Protein AF-A0A3D2J2L6-F1 (afdb_monomer)

Secondary structure (DSSP, 8-state):
--HHHHHHHHHHHHHHHHHHHHHHHHHTTTS---TTS-HHHHTSHHHHHHHHHHHHHHHHHHHHHHHHHHHHTTSTTHHHHHHHHHHHHHHHHHHHHHHHHHHHHHHHHHHH-HHHHTTTTTSSGGGHHHHHHHHHHHHHHHHHHHHHHHH-SS-HHHHHHHHHHHHHHHHHHH--SSHHHHHHHHHHHHHHHHHHHHHHHHHHHHHHHHHHTT--------

Structure (mmCIF, N/CA/C/O backbone):
data_AF-A0A3D2J2L6-F1
#
_entry.id   AF-A0A3D2J2L6-F1
#
loop_
_atom_site.group_PDB
_atom_site.id
_atom_site.type_symbol
_atom_site.label_atom_id
_atom_site.label_alt_id
_atom_site.label_comp_id
_atom_site.label_asym_id
_atom_site.label_entity_id
_atom_site.label_seq_id
_atom_site.pdbx_PDB_ins_code
_atom_site.Cartn_x
_atom_site.Cartn_y
_atom_site.Cartn_z
_atom_site.occupancy
_atom_site.B_iso_or_equiv
_atom_site.auth_seq_id
_atom_site.auth_comp_id
_atom_site.auth_asym_id
_atom_site.auth_atom_id
_atom_site.pdbx_PDB_model_num
ATOM 1 N N . MET A 1 1 ? -23.815 -13.323 5.833 1.00 66.25 1 MET A N 1
ATOM 2 C CA . MET A 1 1 ? -22.686 -13.389 6.792 1.00 66.25 1 MET A CA 1
ATOM 3 C C . MET A 1 1 ? -23.062 -12.609 8.034 1.00 66.25 1 MET A C 1
ATOM 5 O O . MET A 1 1 ? -23.683 -11.561 7.893 1.00 66.25 1 MET A O 1
ATOM 9 N N . SER A 1 2 ? -22.709 -13.096 9.222 1.00 86.19 2 SER A N 1
ATOM 10 C CA . SER A 1 2 ? -22.862 -12.305 10.449 1.00 86.19 2 SER A CA 1
ATOM 11 C C . SER A 1 2 ? -21.799 -11.200 10.510 1.00 86.19 2 SER A C 1
ATOM 13 O O . SER A 1 2 ? -20.702 -11.362 9.968 1.00 86.19 2 SER A O 1
ATOM 15 N N . SER A 1 3 ? -22.092 -10.082 11.183 1.00 83.31 3 SER A N 1
ATOM 16 C CA . SER A 1 3 ? -21.134 -8.976 11.372 1.00 83.31 3 SER A CA 1
ATOM 17 C C . SER A 1 3 ? -19.813 -9.457 11.986 1.00 83.31 3 SER A C 1
ATOM 19 O O . SER A 1 3 ? -18.738 -9.002 11.608 1.00 83.31 3 SER A O 1
ATOM 21 N N . THR A 1 4 ? -19.889 -10.460 12.861 1.00 86.25 4 THR A N 1
ATOM 22 C CA . THR A 1 4 ? -18.749 -11.134 13.486 1.00 86.25 4 THR A CA 1
ATOM 23 C C . THR A 1 4 ? -17.815 -11.789 12.467 1.00 86.25 4 THR A C 1
ATOM 25 O O . THR A 1 4 ? -16.598 -11.628 12.547 1.00 86.25 4 THR A O 1
ATOM 28 N N . GLN A 1 5 ? -18.367 -12.513 11.486 1.00 89.81 5 GLN A N 1
ATOM 29 C CA . GLN A 1 5 ? -17.571 -13.148 10.430 1.00 89.81 5 GLN A CA 1
ATOM 30 C C . GLN A 1 5 ? -16.914 -12.105 9.524 1.00 89.81 5 GLN A C 1
ATOM 32 O O . GLN A 1 5 ? -15.745 -12.260 9.176 1.00 89.81 5 GLN A O 1
ATOM 37 N N . LEU A 1 6 ? -17.637 -11.030 9.190 1.00 90.75 6 LEU A N 1
ATOM 38 C CA . LEU A 1 6 ? -17.101 -9.933 8.383 1.00 90.75 6 LEU A CA 1
ATOM 39 C C . LEU A 1 6 ? -15.892 -9.278 9.067 1.00 90.75 6 LEU A C 1
ATOM 41 O O . LEU A 1 6 ? -14.836 -9.158 8.450 1.00 90.75 6 LEU A O 1
ATOM 45 N N . PHE A 1 7 ? -16.007 -8.916 10.350 1.00 92.19 7 PHE A N 1
ATOM 46 C CA . PHE A 1 7 ? -14.903 -8.298 11.094 1.00 92.19 7 PHE A CA 1
ATOM 47 C C . PHE A 1 7 ? -13.678 -9.207 11.202 1.00 92.19 7 PHE A C 1
ATOM 49 O O . PHE A 1 7 ? -12.551 -8.733 11.058 1.00 92.19 7 PHE A O 1
ATOM 56 N N . ARG A 1 8 ? -13.886 -10.514 11.382 1.00 92.44 8 ARG A N 1
ATOM 57 C CA . ARG A 1 8 ? -12.803 -11.502 11.401 1.00 92.44 8 ARG A CA 1
ATOM 58 C C . ARG A 1 8 ? -12.077 -11.599 10.067 1.00 92.44 8 ARG A C 1
ATOM 60 O O . ARG A 1 8 ? -10.859 -11.448 10.036 1.00 92.44 8 ARG A O 1
ATOM 67 N N . VAL A 1 9 ? -12.812 -11.833 8.981 1.00 93.81 9 VAL A N 1
ATOM 68 C CA . VAL A 1 9 ? -12.221 -12.006 7.645 1.00 93.81 9 VAL A CA 1
ATOM 69 C C . VAL A 1 9 ? -11.507 -10.733 7.214 1.00 93.81 9 VAL A C 1
ATOM 71 O O . VAL A 1 9 ? -10.353 -10.794 6.794 1.00 93.81 9 VAL A O 1
ATOM 74 N N . SER A 1 10 ? -12.139 -9.572 7.378 1.00 93.81 10 SER A N 1
ATOM 75 C CA . SER A 1 10 ? -11.514 -8.304 7.016 1.00 93.81 10 SER A CA 1
ATOM 76 C C . SER A 1 10 ? -10.319 -7.965 7.907 1.00 93.81 10 SER A C 1
ATOM 78 O O . SER A 1 10 ? -9.306 -7.503 7.394 1.00 93.81 10 SER A O 1
ATOM 80 N N . GLY A 1 11 ? -10.389 -8.231 9.214 1.00 94.19 11 GLY A N 1
ATOM 81 C CA . GLY A 1 11 ? -9.270 -7.992 10.125 1.00 94.19 11 GLY A CA 1
ATOM 82 C C . GLY A 1 11 ? -8.051 -8.862 9.808 1.00 94.19 11 GLY A C 1
ATOM 83 O O . GLY A 1 11 ? -6.936 -8.346 9.735 1.00 94.19 11 GLY A O 1
ATOM 84 N N . ILE A 1 12 ? -8.263 -10.155 9.532 1.00 95.75 12 ILE A N 1
ATOM 85 C CA . ILE A 1 12 ? -7.204 -11.074 9.082 1.00 95.75 12 ILE A CA 1
ATOM 86 C C . ILE A 1 12 ? -6.651 -10.634 7.721 1.00 95.75 12 ILE A C 1
ATOM 88 O O . ILE A 1 12 ? -5.437 -10.624 7.533 1.00 95.75 12 ILE A O 1
ATOM 92 N N . SER A 1 13 ? -7.517 -10.221 6.793 1.00 96.75 13 SER A N 1
ATOM 93 C CA . SER A 1 13 ? -7.091 -9.757 5.466 1.00 96.75 13 SER A CA 1
ATOM 94 C C . SER A 1 13 ? -6.230 -8.493 5.558 1.00 96.75 13 SER A C 1
ATOM 96 O O . SER A 1 13 ? -5.186 -8.432 4.919 1.00 96.75 13 SER A O 1
ATOM 98 N N . LEU A 1 14 ? -6.587 -7.520 6.407 1.00 95.38 14 LEU A N 1
ATOM 99 C CA . LEU A 1 14 ? -5.752 -6.333 6.647 1.00 95.38 14 LEU A CA 1
ATOM 100 C C . LEU A 1 14 ? -4.393 -6.696 7.252 1.00 95.38 14 LEU A C 1
ATOM 102 O O . LEU A 1 14 ? -3.379 -6.146 6.829 1.00 95.38 14 LEU A O 1
ATOM 106 N N . LEU A 1 15 ? -4.364 -7.624 8.214 1.00 95.69 15 LEU A N 1
ATOM 107 C CA . LEU A 1 15 ? -3.126 -8.086 8.845 1.00 95.69 15 LEU A CA 1
ATOM 108 C C . LEU A 1 15 ? -2.196 -8.781 7.850 1.00 95.69 15 LEU A C 1
ATOM 110 O O . LEU A 1 15 ? -1.017 -8.444 7.769 1.00 95.69 15 LEU A O 1
ATOM 114 N N . LEU A 1 16 ? -2.728 -9.724 7.072 1.00 97.25 16 LEU A N 1
ATOM 115 C CA . LEU A 1 16 ? -1.956 -10.429 6.051 1.00 97.25 16 LEU A CA 1
ATOM 116 C C . LEU A 1 16 ? -1.518 -9.482 4.933 1.00 97.25 16 LEU A C 1
ATOM 118 O O . LEU A 1 16 ? -0.366 -9.538 4.518 1.00 97.25 16 LEU A O 1
ATOM 122 N N . GLY A 1 17 ? -2.392 -8.573 4.492 1.00 96.56 17 GLY A N 1
ATOM 123 C CA . GLY A 1 17 ? -2.050 -7.553 3.502 1.00 96.56 17 GLY A CA 1
ATOM 124 C C . GLY A 1 17 ? -0.904 -6.655 3.971 1.00 96.56 17 GLY A C 1
ATOM 125 O O . GLY A 1 17 ? 0.051 -6.450 3.228 1.00 96.56 17 GLY A O 1
ATOM 126 N N . ALA A 1 18 ? -0.948 -6.194 5.225 1.00 95.50 18 ALA A N 1
ATOM 127 C CA . ALA A 1 18 ? 0.117 -5.407 5.848 1.00 95.50 18 ALA A CA 1
ATOM 128 C C . ALA A 1 18 ? 1.439 -6.182 5.989 1.00 95.50 18 ALA A C 1
ATOM 130 O O . ALA A 1 18 ? 2.515 -5.630 5.772 1.00 95.50 18 ALA A O 1
ATOM 131 N N . LEU A 1 19 ? 1.379 -7.466 6.345 1.00 97.00 19 LEU A N 1
ATOM 132 C CA . LEU A 1 19 ? 2.574 -8.298 6.461 1.00 97.00 19 LEU A CA 1
ATOM 133 C C . LEU A 1 19 ? 3.209 -8.560 5.089 1.00 97.00 19 LEU A C 1
ATOM 135 O O . LEU A 1 19 ? 4.418 -8.414 4.918 1.00 97.00 19 LEU A O 1
ATOM 139 N N . ILE A 1 20 ? 2.393 -8.922 4.099 1.00 97.38 20 ILE A N 1
ATOM 140 C CA . ILE A 1 20 ? 2.860 -9.214 2.742 1.00 97.38 20 ILE A CA 1
ATOM 141 C C . ILE A 1 20 ? 3.393 -7.944 2.074 1.00 97.38 20 ILE A C 1
ATOM 143 O O . ILE A 1 20 ? 4.402 -8.022 1.375 1.00 97.38 20 ILE A O 1
ATOM 147 N N . SER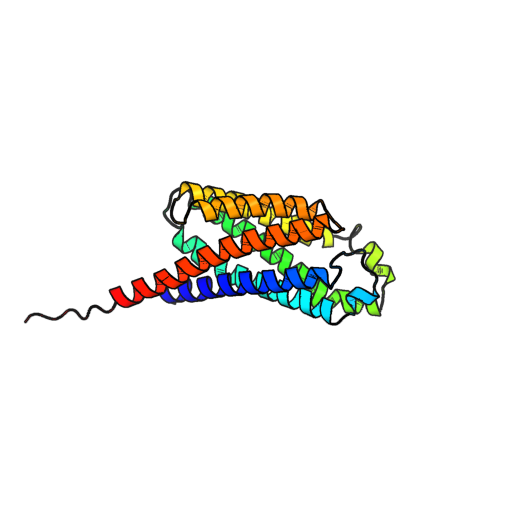 A 1 21 ? 2.792 -6.771 2.314 1.00 95.50 21 SER A N 1
ATOM 148 C CA . SER A 1 21 ? 3.317 -5.508 1.778 1.00 95.50 21 SER A CA 1
ATOM 149 C C . SER A 1 21 ? 4.707 -5.182 2.330 1.00 95.50 21 SER A C 1
ATOM 151 O O . SER A 1 21 ? 5.565 -4.737 1.569 1.00 95.50 21 SER A O 1
ATOM 153 N N . LEU A 1 22 ? 4.976 -5.475 3.608 1.00 95.56 22 LEU A N 1
ATOM 154 C CA . LEU A 1 22 ? 6.319 -5.345 4.183 1.00 95.56 22 LEU A CA 1
ATOM 155 C C . LEU A 1 22 ? 7.322 -6.296 3.528 1.00 95.56 22 LEU A C 1
ATOM 157 O O . LEU A 1 22 ? 8.431 -5.889 3.195 1.00 95.56 22 LEU A O 1
ATOM 161 N N . ILE A 1 23 ? 6.938 -7.548 3.289 1.00 96.25 23 ILE A N 1
ATOM 162 C CA . ILE A 1 23 ? 7.809 -8.500 2.585 1.00 96.25 23 ILE A CA 1
ATOM 163 C C . ILE A 1 23 ? 8.078 -8.011 1.153 1.00 96.25 23 ILE A C 1
ATOM 165 O O . ILE A 1 23 ? 9.224 -8.018 0.701 1.00 96.25 23 ILE A O 1
ATOM 169 N N . ALA A 1 24 ? 7.049 -7.525 0.455 1.00 94.38 24 ALA A N 1
ATOM 170 C CA . ALA A 1 24 ? 7.187 -6.976 -0.890 1.00 94.38 24 ALA A CA 1
ATOM 171 C C . ALA A 1 24 ? 8.127 -5.758 -0.916 1.00 94.38 24 ALA A C 1
ATOM 173 O O . ALA A 1 24 ? 9.004 -5.693 -1.780 1.00 94.38 24 ALA A O 1
ATOM 174 N N . VAL A 1 25 ? 8.011 -4.824 0.038 1.00 93.06 25 VAL A N 1
ATOM 175 C CA . VAL A 1 25 ? 8.901 -3.652 0.084 1.00 93.06 25 VAL A CA 1
ATOM 176 C C . VAL A 1 25 ? 10.338 -4.041 0.432 1.00 93.06 25 VAL A C 1
ATOM 178 O O . VAL A 1 25 ? 11.268 -3.478 -0.137 1.00 93.06 25 VAL A O 1
ATOM 181 N N . LEU A 1 26 ? 10.557 -5.049 1.280 1.00 93.62 26 LEU A N 1
ATOM 182 C CA . LEU A 1 26 ? 11.903 -5.568 1.545 1.00 93.62 26 LEU A CA 1
ATOM 183 C C . LEU A 1 26 ? 12.530 -6.194 0.291 1.00 93.62 26 LEU A C 1
ATOM 185 O O . LEU A 1 26 ? 13.718 -6.007 0.036 1.00 93.62 26 LEU A O 1
ATOM 189 N N . LEU A 1 27 ? 11.735 -6.863 -0.546 1.00 92.31 27 LEU A N 1
ATOM 190 C CA . LEU A 1 27 ? 12.214 -7.368 -1.837 1.00 92.31 27 LEU A CA 1
ATOM 191 C C . LEU A 1 27 ? 12.609 -6.250 -2.810 1.00 92.31 27 LEU A C 1
ATOM 193 O O . LEU A 1 27 ? 13.475 -6.473 -3.656 1.00 92.31 27 LEU A O 1
ATOM 197 N N . SER A 1 28 ? 12.047 -5.045 -2.674 1.00 89.25 28 SER A N 1
ATOM 198 C CA . SER A 1 28 ? 12.416 -3.902 -3.524 1.00 89.25 28 SER A CA 1
ATOM 199 C C . SER A 1 28 ? 13.853 -3.401 -3.305 1.00 89.25 28 SER A C 1
ATOM 201 O O . SER A 1 28 ? 14.382 -2.664 -4.132 1.00 89.25 28 SER A O 1
ATOM 203 N N . PHE A 1 29 ? 14.530 -3.838 -2.234 1.00 88.38 29 PHE A N 1
ATOM 204 C CA . PHE A 1 29 ? 15.968 -3.598 -2.056 1.00 88.38 29 PHE A CA 1
ATOM 205 C C . PHE A 1 29 ? 16.831 -4.464 -2.984 1.00 88.38 29 PHE A C 1
ATOM 207 O O . PHE A 1 29 ? 17.962 -4.097 -3.292 1.00 88.38 29 PHE A O 1
ATOM 214 N N . PHE A 1 30 ? 16.301 -5.600 -3.441 1.00 89.56 30 PHE A N 1
ATOM 215 C CA . PHE A 1 30 ? 17.000 -6.544 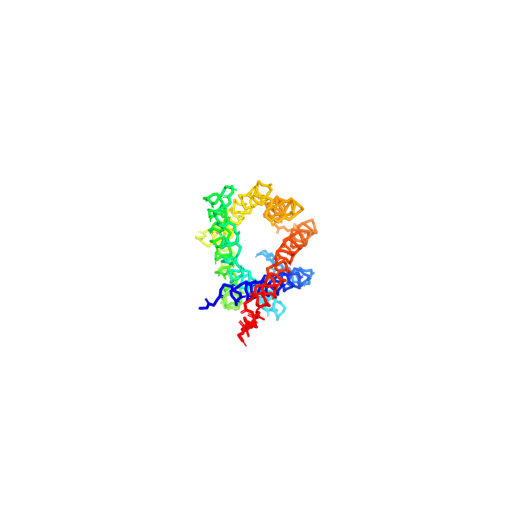-4.317 1.00 89.56 30 PHE A CA 1
ATOM 216 C C . PHE A 1 30 ? 16.531 -6.450 -5.771 1.00 89.56 30 PHE A C 1
ATOM 218 O O . PHE A 1 30 ? 17.266 -6.805 -6.690 1.00 89.56 30 PHE A O 1
ATOM 225 N N . VAL A 1 31 ? 15.311 -5.959 -5.987 1.00 87.06 31 VAL A N 1
ATOM 226 C CA . VAL A 1 31 ? 14.725 -5.717 -7.306 1.00 87.06 31 VAL A CA 1
ATOM 227 C C . VAL A 1 31 ? 14.590 -4.223 -7.482 1.00 87.06 31 VAL A C 1
ATOM 229 O O . VAL A 1 31 ? 13.797 -3.625 -6.774 1.00 87.06 31 VAL A O 1
ATOM 232 N N . ASN A 1 32 ? 15.308 -3.625 -8.434 1.00 82.81 32 ASN A N 1
ATOM 233 C CA . ASN A 1 32 ? 15.093 -2.222 -8.782 1.00 82.81 32 ASN A CA 1
ATOM 234 C C . ASN A 1 32 ? 13.692 -2.078 -9.410 1.00 82.81 32 ASN A C 1
ATOM 236 O O . ASN A 1 32 ? 13.539 -2.461 -10.572 1.00 82.81 32 ASN A O 1
ATOM 240 N N . PRO A 1 33 ? 12.683 -1.541 -8.691 1.00 76.94 33 PRO A N 1
ATOM 241 C CA . PRO A 1 33 ? 11.309 -1.473 -9.182 1.00 76.94 33 PRO A CA 1
ATOM 242 C C . PRO A 1 33 ? 11.107 -0.271 -10.120 1.00 76.94 33 PRO A C 1
ATOM 244 O O . PRO A 1 33 ? 9.981 0.043 -10.504 1.00 76.94 33 PRO A O 1
ATOM 247 N N . SER A 1 34 ? 12.188 0.440 -10.464 1.00 76.94 34 SER A N 1
ATOM 248 C CA . SER A 1 34 ? 12.129 1.577 -11.366 1.00 76.94 34 SER A CA 1
ATOM 249 C C . SER A 1 34 ? 11.773 1.131 -12.775 1.00 76.94 34 SER A C 1
ATOM 251 O O . SER A 1 34 ? 12.317 0.176 -13.327 1.00 76.94 34 SER A O 1
ATOM 253 N N . PHE A 1 35 ? 10.936 1.928 -13.417 1.00 69.75 35 PHE A N 1
ATOM 254 C CA . PHE A 1 35 ? 10.643 1.812 -14.835 1.00 69.75 35 PHE A CA 1
ATOM 255 C C . PHE A 1 35 ? 11.849 2.036 -15.748 1.00 69.75 35 PHE A C 1
ATOM 257 O O . PHE A 1 35 ? 11.855 1.600 -16.896 1.00 69.75 35 PHE A O 1
ATOM 264 N N . THR A 1 36 ? 12.865 2.733 -15.246 1.00 72.88 36 THR A N 1
ATOM 265 C CA . THR A 1 36 ? 14.124 2.964 -15.961 1.00 72.88 36 THR A CA 1
ATOM 266 C C . THR A 1 36 ? 15.118 1.819 -15.774 1.00 72.88 36 THR A C 1
ATOM 268 O O . THR A 1 36 ? 16.252 1.912 -16.245 1.00 72.88 36 THR A O 1
ATOM 271 N N . ALA A 1 37 ? 14.721 0.745 -15.082 1.00 79.25 37 ALA A N 1
ATOM 272 C CA . ALA A 1 37 ? 15.567 -0.418 -14.903 1.00 79.25 37 ALA A CA 1
ATOM 273 C C . ALA A 1 37 ? 15.901 -1.081 -16.257 1.00 79.25 37 ALA A C 1
ATOM 275 O O . ALA A 1 37 ? 15.106 -1.030 -17.201 1.00 79.25 37 ALA A O 1
ATOM 276 N N . PRO A 1 38 ? 17.073 -1.732 -16.368 1.00 82.12 38 PRO A N 1
ATOM 277 C CA . PRO A 1 38 ? 17.429 -2.492 -17.558 1.00 82.12 38 PRO A CA 1
ATOM 278 C C . PRO A 1 38 ? 16.380 -3.572 -17.883 1.00 82.12 38 PRO A C 1
ATOM 280 O O . PRO A 1 38 ? 15.870 -4.204 -16.958 1.00 82.12 38 PRO A O 1
ATOM 283 N N . PRO A 1 39 ? 16.114 -3.878 -19.170 1.00 81.56 39 PRO A N 1
ATOM 284 C CA . PRO A 1 39 ? 15.134 -4.897 -19.557 1.00 81.56 39 PRO A CA 1
ATOM 285 C C . PRO A 1 39 ? 15.351 -6.279 -18.923 1.00 81.56 39 PRO A C 1
ATOM 287 O O . PRO A 1 39 ? 14.388 -6.989 -18.643 1.00 81.56 39 PRO A O 1
ATOM 290 N N . ALA A 1 40 ? 16.609 -6.639 -18.648 1.00 84.56 40 ALA A N 1
ATOM 291 C CA . ALA A 1 40 ? 16.969 -7.878 -17.961 1.00 84.56 40 ALA A CA 1
ATOM 292 C C . ALA A 1 40 ? 16.354 -7.982 -16.550 1.00 84.56 40 ALA A C 1
ATOM 294 O O . ALA A 1 40 ? 16.018 -9.076 -16.102 1.00 84.56 40 ALA A O 1
ATOM 295 N N . THR A 1 41 ? 16.141 -6.853 -15.866 1.00 86.06 41 THR A N 1
ATOM 296 C CA . THR A 1 41 ? 15.519 -6.812 -14.536 1.00 86.06 41 THR A CA 1
ATOM 297 C C . THR A 1 41 ? 14.070 -7.298 -14.583 1.00 86.06 41 THR A C 1
ATOM 299 O O . THR A 1 41 ? 13.657 -8.063 -13.710 1.00 86.06 41 THR A O 1
ATOM 302 N N . PHE A 1 42 ? 13.319 -6.929 -15.628 1.00 85.38 42 PHE A N 1
ATOM 303 C CA . PHE A 1 42 ? 11.908 -7.308 -15.802 1.00 85.38 42 PHE A CA 1
ATOM 304 C C . PHE A 1 42 ? 11.713 -8.803 -16.071 1.00 85.38 42 PHE A C 1
ATOM 306 O O . PHE A 1 42 ? 10.635 -9.340 -15.834 1.00 85.38 42 PHE A O 1
ATOM 313 N N . GLN A 1 43 ? 12.751 -9.480 -16.565 1.00 85.31 43 GLN A N 1
ATOM 314 C CA . GLN A 1 43 ? 12.739 -10.923 -16.813 1.00 85.31 43 GLN A CA 1
ATOM 315 C C . GLN A 1 43 ? 13.191 -11.735 -15.594 1.00 85.31 43 GLN A C 1
ATOM 317 O O . GLN A 1 43 ? 13.103 -12.962 -15.603 1.00 85.31 43 GLN A O 1
ATOM 322 N N . SER A 1 44 ? 13.677 -11.076 -14.537 1.00 89.81 44 SER A N 1
ATOM 323 C CA . SER A 1 44 ? 14.126 -11.780 -13.342 1.00 89.81 44 SER A CA 1
ATOM 324 C C . SER A 1 44 ? 12.944 -12.442 -12.610 1.00 89.81 44 SER A C 1
ATOM 326 O O . SER A 1 44 ? 11.876 -11.837 -12.474 1.00 89.81 44 SER A O 1
ATOM 328 N N . PRO A 1 45 ? 13.117 -13.653 -12.049 1.00 89.94 45 PRO A N 1
ATOM 329 C CA . PRO A 1 45 ? 12.086 -14.278 -11.215 1.00 89.94 45 PRO A CA 1
ATOM 330 C C . PRO A 1 45 ? 11.702 -13.424 -9.997 1.00 89.94 45 PRO A C 1
ATOM 332 O O . PRO A 1 45 ? 10.553 -13.442 -9.549 1.00 89.94 45 PRO A O 1
ATOM 335 N N . LEU A 1 46 ? 12.653 -12.638 -9.480 1.00 91.94 46 LEU A N 1
ATOM 336 C CA . LEU A 1 46 ? 12.430 -11.737 -8.353 1.00 91.94 46 LEU A CA 1
ATOM 337 C C . LEU A 1 46 ? 11.462 -10.600 -8.701 1.00 91.94 46 LEU A C 1
ATOM 339 O O . LEU A 1 46 ? 10.664 -10.224 -7.847 1.00 91.94 46 LEU A O 1
ATOM 343 N N . TRP A 1 47 ? 11.469 -10.103 -9.944 1.00 90.62 47 TRP A N 1
ATOM 344 C CA . TRP A 1 47 ? 10.506 -9.103 -10.414 1.00 90.62 47 TRP A CA 1
ATOM 345 C C . TRP A 1 47 ? 9.070 -9.615 -10.303 1.00 90.62 47 TRP A C 1
ATOM 347 O O . TRP A 1 47 ? 8.239 -9.012 -9.623 1.00 90.62 47 TRP A O 1
ATOM 357 N N . SER A 1 48 ? 8.793 -10.772 -10.911 1.00 91.69 48 SER A N 1
ATOM 358 C CA . SER A 1 48 ? 7.459 -11.381 -10.863 1.00 91.69 48 SER A CA 1
ATOM 359 C C . SER A 1 48 ? 7.038 -11.703 -9.426 1.00 91.69 48 SER A C 1
ATOM 361 O O . SER A 1 48 ? 5.901 -11.438 -9.036 1.00 91.69 48 SER A O 1
ATOM 363 N N . THR A 1 49 ? 7.974 -12.182 -8.601 1.00 94.69 49 THR A N 1
ATOM 364 C CA . THR A 1 49 ? 7.726 -12.467 -7.179 1.00 94.69 49 THR A CA 1
ATOM 365 C C . THR A 1 49 ? 7.355 -11.200 -6.404 1.00 94.69 49 THR A C 1
ATOM 367 O O . THR A 1 49 ? 6.349 -11.190 -5.695 1.00 94.69 49 THR A O 1
ATOM 370 N N . HIS A 1 50 ? 8.118 -10.113 -6.571 1.00 93.94 50 HIS A N 1
ATOM 371 C CA . HIS A 1 50 ? 7.856 -8.828 -5.923 1.00 93.94 50 HIS A CA 1
ATOM 372 C C . HIS A 1 50 ? 6.461 -8.298 -6.275 1.00 93.94 50 HIS A C 1
ATOM 374 O O . HIS A 1 50 ? 5.667 -8.016 -5.374 1.00 93.94 50 HIS A O 1
ATOM 380 N N . TYR A 1 51 ? 6.124 -8.224 -7.567 1.00 94.44 51 TYR A N 1
ATOM 381 C CA . TYR A 1 51 ? 4.824 -7.696 -7.980 1.00 94.44 51 TYR A CA 1
ATOM 382 C C . TYR A 1 51 ? 3.662 -8.634 -7.645 1.00 94.44 51 TYR A C 1
ATOM 384 O O . TYR A 1 51 ? 2.581 -8.142 -7.338 1.00 94.44 51 TYR A O 1
ATOM 392 N N . SER A 1 52 ? 3.864 -9.955 -7.621 1.00 95.81 52 SER A N 1
ATOM 393 C CA . SER A 1 52 ? 2.832 -10.912 -7.186 1.00 95.81 52 SER A CA 1
ATOM 394 C C . SER A 1 52 ? 2.505 -10.764 -5.699 1.00 95.81 52 SER A C 1
ATOM 396 O O . SER A 1 52 ? 1.333 -10.771 -5.312 1.00 95.81 52 SER A O 1
ATOM 398 N N . LEU A 1 53 ? 3.526 -10.569 -4.858 1.00 96.56 53 LEU A N 1
ATOM 399 C CA . LEU A 1 53 ? 3.335 -10.267 -3.438 1.00 96.56 53 LEU A CA 1
ATOM 400 C C . LEU A 1 53 ? 2.659 -8.910 -3.255 1.00 96.56 53 LEU A C 1
ATOM 402 O O . LEU A 1 53 ? 1.699 -8.808 -2.495 1.00 96.56 53 LEU A O 1
ATOM 406 N N . PHE A 1 54 ? 3.100 -7.890 -3.993 1.00 95.12 54 PHE A N 1
ATOM 407 C CA . PHE A 1 54 ? 2.483 -6.567 -3.959 1.00 95.12 54 PHE A CA 1
ATOM 408 C C . PHE A 1 54 ? 1.005 -6.613 -4.378 1.00 95.12 54 PHE A C 1
ATOM 410 O O . PHE A 1 54 ? 0.147 -6.094 -3.668 1.00 95.12 54 PHE A O 1
ATOM 417 N N . PHE A 1 55 ? 0.680 -7.313 -5.466 1.00 96.50 55 PHE A N 1
ATOM 418 C CA . PHE A 1 55 ? -0.694 -7.540 -5.917 1.00 96.50 55 PHE A CA 1
ATOM 419 C C . PHE A 1 55 ? -1.533 -8.237 -4.840 1.00 96.50 55 PHE A C 1
ATOM 421 O O . PHE A 1 55 ? -2.630 -7.788 -4.512 1.00 96.50 55 PHE A O 1
ATOM 428 N N . THR A 1 56 ? -0.999 -9.305 -4.244 1.00 97.62 56 THR A N 1
ATOM 429 C CA . THR A 1 56 ? -1.684 -10.058 -3.185 1.00 97.62 56 THR A CA 1
ATOM 430 C C . THR A 1 56 ? -1.939 -9.184 -1.959 1.00 97.62 56 THR A C 1
ATOM 432 O O . THR A 1 56 ? -3.044 -9.195 -1.415 1.00 97.62 56 THR A O 1
ATOM 435 N N . ALA A 1 57 ? -0.954 -8.379 -1.555 1.00 97.06 57 ALA A N 1
ATOM 436 C CA . ALA A 1 57 ? -1.100 -7.433 -0.457 1.00 97.06 57 ALA A CA 1
ATOM 437 C C . ALA A 1 57 ? -2.223 -6.425 -0.727 1.00 97.06 57 ALA A C 1
ATOM 439 O O . ALA A 1 57 ? -3.108 -6.263 0.110 1.00 97.06 57 ALA A O 1
ATOM 440 N N . LEU A 1 58 ? -2.238 -5.808 -1.914 1.00 96.12 58 LEU A N 1
ATOM 441 C CA . LEU A 1 58 ? -3.278 -4.855 -2.307 1.00 96.12 58 LEU A CA 1
ATOM 442 C C . LEU A 1 58 ? -4.673 -5.496 -2.330 1.00 96.12 58 LEU A C 1
ATOM 444 O O . LEU A 1 58 ? -5.630 -4.893 -1.842 1.00 96.12 58 LEU A O 1
ATOM 448 N N . ALA A 1 59 ? -4.795 -6.719 -2.850 1.00 97.12 59 ALA A N 1
ATOM 449 C CA . ALA A 1 59 ? -6.063 -7.443 -2.897 1.00 97.12 59 ALA A CA 1
ATOM 450 C C . ALA A 1 59 ? -6.595 -7.736 -1.486 1.00 97.12 59 ALA A C 1
ATOM 452 O O . ALA A 1 59 ? -7.767 -7.488 -1.195 1.00 97.12 59 ALA A O 1
ATOM 453 N N . LEU A 1 60 ? -5.726 -8.196 -0.583 1.00 97.19 60 LEU A N 1
ATOM 454 C CA . LEU A 1 60 ? -6.079 -8.448 0.814 1.00 97.19 60 LEU A CA 1
ATOM 455 C C . LEU A 1 60 ? -6.450 -7.162 1.558 1.00 97.19 60 LEU A C 1
ATOM 457 O O . LEU A 1 60 ? -7.442 -7.144 2.291 1.00 97.19 60 LEU A O 1
ATOM 461 N N . THR A 1 61 ? -5.715 -6.070 1.334 1.00 95.06 61 THR A N 1
ATOM 462 C CA . THR A 1 61 ? -6.075 -4.759 1.882 1.00 95.06 61 THR A CA 1
ATOM 463 C C . THR A 1 61 ? -7.461 -4.338 1.400 1.00 95.06 61 THR A C 1
ATOM 465 O O . THR A 1 61 ? -8.291 -3.958 2.224 1.00 95.06 61 THR A O 1
ATOM 468 N N . LEU A 1 62 ? -7.756 -4.481 0.104 1.00 95.38 62 LEU A N 1
ATOM 469 C CA . LEU A 1 62 ? -9.048 -4.123 -0.485 1.00 95.38 62 LEU A CA 1
ATOM 470 C C . LEU A 1 62 ? -10.212 -4.932 0.117 1.00 95.38 62 LEU A C 1
ATOM 472 O O . LEU A 1 62 ? -11.248 -4.356 0.445 1.00 95.38 62 LEU A O 1
ATOM 476 N N . ILE A 1 63 ? -10.025 -6.238 0.343 1.00 95.50 63 ILE A N 1
ATOM 477 C CA . ILE A 1 63 ? -10.997 -7.118 1.030 1.00 95.50 63 ILE A CA 1
ATOM 478 C C . ILE A 1 63 ? -11.177 -6.721 2.509 1.00 95.50 63 ILE A C 1
ATOM 480 O O . ILE A 1 63 ? -12.238 -6.924 3.109 1.00 95.50 63 ILE A O 1
ATOM 484 N N . GLY A 1 64 ? -10.145 -6.139 3.113 1.00 93.25 64 GLY A N 1
ATOM 485 C CA . GLY A 1 64 ? -10.142 -5.665 4.491 1.00 93.25 64 GLY A CA 1
ATOM 486 C C . GLY A 1 64 ? -10.901 -4.354 4.736 1.00 93.25 64 GLY A C 1
ATOM 487 O O . GLY A 1 64 ? -11.428 -4.137 5.830 1.00 93.25 64 GLY A O 1
ATOM 488 N N . LEU A 1 65 ? -10.997 -3.484 3.727 1.00 92.38 65 LEU A N 1
ATOM 489 C CA . LEU A 1 65 ? -11.582 -2.141 3.855 1.00 92.38 65 LEU A CA 1
ATOM 490 C C . LEU A 1 65 ? -13.082 -2.104 4.234 1.00 92.38 65 LEU A C 1
ATOM 492 O O . LEU A 1 65 ? -13.455 -1.251 5.038 1.00 92.38 65 LEU A O 1
ATOM 496 N N . PRO A 1 66 ? -13.982 -2.984 3.754 1.00 91.50 66 PRO A N 1
ATOM 497 C CA . PRO A 1 66 ? -15.411 -2.881 4.070 1.00 91.50 66 PRO A CA 1
ATOM 498 C C . PRO A 1 66 ? -15.736 -2.905 5.573 1.00 91.50 66 PRO A C 1
ATOM 500 O O . PRO A 1 66 ? -16.589 -2.145 6.037 1.00 91.50 66 PRO A O 1
ATOM 503 N N . ALA A 1 67 ? -15.032 -3.720 6.364 1.00 89.25 67 ALA A N 1
ATOM 504 C CA . ALA A 1 67 ? -15.228 -3.788 7.815 1.00 89.25 67 ALA A CA 1
ATOM 505 C C . ALA A 1 67 ? -14.884 -2.479 8.538 1.00 89.25 67 ALA A C 1
ATOM 507 O O . ALA A 1 67 ? -15.524 -2.143 9.538 1.00 89.25 67 ALA A O 1
ATOM 508 N N . LEU A 1 68 ? -13.901 -1.730 8.027 1.00 87.62 68 LEU A N 1
ATOM 509 C CA . LEU A 1 68 ? -13.549 -0.415 8.555 1.00 87.62 68 LEU A CA 1
ATOM 510 C C . LEU A 1 68 ? -14.725 0.552 8.447 1.00 87.62 68 LEU A C 1
ATOM 512 O O . LEU A 1 68 ? -15.043 1.238 9.418 1.00 87.62 68 LEU A O 1
ATOM 516 N N . TYR A 1 69 ? -15.401 0.563 7.297 1.00 88.62 69 TYR A N 1
ATOM 517 C CA . TYR A 1 69 ? -16.564 1.417 7.089 1.00 88.62 69 TYR A CA 1
ATOM 518 C C . TYR A 1 69 ? -17.728 1.029 7.999 1.00 88.62 69 TYR A C 1
ATOM 520 O O . TYR A 1 69 ? -18.275 1.886 8.689 1.00 88.62 69 TYR A O 1
ATOM 528 N N . VAL A 1 70 ? -18.063 -0.264 8.074 1.00 88.94 70 VAL A N 1
ATOM 529 C CA . VAL A 1 70 ? -19.157 -0.747 8.937 1.00 88.94 70 VAL A CA 1
ATOM 530 C C . VAL A 1 70 ? -18.942 -0.326 10.392 1.00 88.94 70 VAL A C 1
ATOM 532 O O . VAL A 1 70 ? -19.897 0.051 11.067 1.00 88.94 70 VAL A O 1
ATOM 535 N N . ARG A 1 71 ? -17.692 -0.330 10.862 1.00 85.31 71 ARG A N 1
ATOM 536 C CA . ARG A 1 71 ? -17.345 0.089 12.223 1.00 85.31 71 ARG A CA 1
ATOM 537 C C . ARG A 1 71 ? -17.379 1.606 12.439 1.00 85.31 71 ARG A C 1
ATOM 539 O O . ARG A 1 71 ? -17.620 2.053 13.557 1.00 85.31 71 ARG A O 1
ATOM 546 N N . GLN A 1 72 ? -17.108 2.397 11.405 1.00 83.38 72 GLN A N 1
ATOM 547 C CA . GLN A 1 72 ? -17.166 3.861 11.476 1.00 83.38 72 GLN A CA 1
ATOM 548 C C . GLN A 1 72 ? -18.574 4.419 11.220 1.00 83.38 72 GLN A C 1
ATOM 550 O O . GLN A 1 72 ? -18.836 5.584 11.528 1.00 83.38 72 GLN A O 1
ATOM 555 N N . ARG A 1 73 ? -19.485 3.599 10.688 1.00 83.19 73 ARG A N 1
ATOM 556 C CA . ARG A 1 73 ? -20.862 3.989 10.386 1.00 83.19 73 ARG A CA 1
ATOM 557 C C . ARG A 1 73 ? -21.582 4.504 11.637 1.00 83.19 73 ARG A C 1
ATOM 559 O O . ARG A 1 73 ? -21.500 3.900 12.705 1.00 83.19 73 ARG A O 1
ATOM 566 N N . GLY A 1 74 ? -22.301 5.619 11.500 1.00 77.44 74 GLY A N 1
ATOM 567 C CA . GLY A 1 74 ? -23.042 6.246 12.603 1.00 77.44 74 GLY A CA 1
ATOM 568 C C . GLY A 1 74 ? -22.199 7.096 13.563 1.00 77.44 74 GLY A C 1
ATOM 569 O O . GLY A 1 74 ? -22.739 7.635 14.527 1.00 77.44 74 GLY A O 1
ATOM 570 N N . GLN A 1 75 ? -20.897 7.254 13.307 1.00 84.00 75 GLN A N 1
ATOM 571 C CA . GLN A 1 75 ? -20.007 8.102 14.105 1.00 84.00 75 GLN A CA 1
ATOM 572 C C . GLN A 1 75 ? -19.829 9.496 13.484 1.00 84.00 75 GLN A C 1
ATOM 574 O O . GLN A 1 75 ? -20.242 9.779 12.354 1.00 84.00 75 GLN A O 1
ATOM 579 N N . ARG A 1 76 ? -19.189 10.409 14.228 1.00 76.56 76 ARG A N 1
ATOM 580 C CA . ARG A 1 76 ? -18.881 11.763 13.738 1.00 76.56 76 ARG A CA 1
ATOM 581 C C . ARG A 1 76 ? -17.998 11.690 12.490 1.00 76.56 76 ARG A C 1
ATOM 583 O O . ARG A 1 76 ? -16.848 11.272 12.566 1.00 76.56 76 ARG A O 1
ATOM 590 N N . GLY A 1 77 ? -18.525 12.166 11.361 1.00 76.00 77 GLY A N 1
ATOM 591 C CA . GLY A 1 77 ? -17.807 12.184 10.084 1.00 76.00 77 GLY A CA 1
ATOM 592 C C . GLY A 1 77 ? -18.073 10.986 9.170 1.00 76.00 77 GLY A C 1
ATOM 593 O O . GLY A 1 77 ? -17.309 10.810 8.231 1.00 76.00 77 GLY A O 1
ATOM 594 N N . ASP A 1 78 ? -19.146 10.216 9.389 1.00 84.25 78 ASP A N 1
ATOM 595 C CA . ASP A 1 78 ? -19.532 9.033 8.588 1.00 84.25 78 ASP A CA 1
ATOM 596 C C . ASP A 1 78 ? -19.397 9.244 7.065 1.00 84.25 78 ASP A C 1
ATOM 598 O O . ASP A 1 78 ? -18.695 8.505 6.379 1.00 84.25 78 ASP A O 1
ATOM 602 N N . ARG A 1 79 ? -19.956 10.343 6.536 1.00 89.31 79 ARG A N 1
ATOM 603 C CA . ARG A 1 79 ? -19.855 10.674 5.101 1.00 89.31 79 ARG A CA 1
ATOM 604 C C . ARG A 1 79 ? -18.408 10.883 4.646 1.00 89.31 79 ARG A C 1
ATOM 606 O O . ARG A 1 79 ? -18.035 10.427 3.573 1.00 89.31 79 ARG A O 1
ATOM 613 N N . LEU A 1 80 ? -17.592 11.559 5.456 1.00 90.50 80 LEU A N 1
ATOM 614 C CA . LEU A 1 80 ? -16.185 11.812 5.135 1.00 90.50 80 LEU A CA 1
ATOM 615 C C . LEU A 1 80 ? -15.364 10.515 5.198 1.00 90.50 80 LEU A C 1
ATOM 617 O O . LEU A 1 80 ? -14.500 10.301 4.354 1.00 90.50 80 LEU A O 1
ATOM 621 N N . GLY A 1 81 ? -15.674 9.635 6.157 1.00 89.31 81 GLY A N 1
ATOM 622 C CA . GLY A 1 81 ? -15.074 8.306 6.274 1.00 89.31 81 GLY A CA 1
ATOM 623 C C . GLY A 1 81 ? -15.421 7.414 5.084 1.00 89.31 81 GLY A C 1
ATOM 624 O O . GLY A 1 81 ? -14.536 6.757 4.544 1.00 89.31 81 GLY A O 1
ATOM 625 N N . PHE A 1 82 ? -16.672 7.462 4.612 1.00 92.44 82 PHE A N 1
ATOM 626 C CA . PHE A 1 82 ? -17.102 6.769 3.397 1.00 92.44 82 PHE A CA 1
ATOM 627 C C . PHE A 1 82 ? -16.310 7.218 2.164 1.00 92.44 82 PHE A C 1
ATOM 629 O O . PHE A 1 82 ? -15.740 6.377 1.473 1.00 92.44 82 PHE A O 1
ATOM 636 N N . PHE A 1 83 ? -16.220 8.529 1.905 1.00 94.94 83 PHE A N 1
ATOM 637 C CA . PHE A 1 83 ? -15.441 9.042 0.770 1.00 94.94 83 PHE A CA 1
ATOM 638 C C . PHE A 1 83 ? -13.946 8.744 0.911 1.00 94.94 83 PHE A C 1
ATOM 640 O O . PHE A 1 83 ? -13.303 8.388 -0.074 1.00 94.94 83 PHE A O 1
ATOM 647 N N . GLY A 1 84 ? -13.406 8.822 2.131 1.00 94.00 84 GLY A N 1
ATOM 648 C CA . GLY A 1 84 ? -12.034 8.415 2.415 1.00 94.00 84 GLY A CA 1
ATOM 649 C C . GLY A 1 84 ? -11.784 6.957 2.035 1.00 94.00 84 GLY A C 1
ATOM 650 O O . GLY A 1 84 ? -10.873 6.663 1.265 1.00 94.00 84 GLY A O 1
ATOM 651 N N . LEU A 1 85 ? -12.645 6.050 2.497 1.00 93.94 85 LEU A N 1
ATOM 652 C CA . LEU A 1 85 ? -12.554 4.626 2.186 1.00 93.94 85 LEU A CA 1
ATOM 653 C C . LEU A 1 85 ? -12.729 4.340 0.689 1.00 93.94 85 LEU A C 1
ATOM 655 O O . LEU A 1 85 ? -11.993 3.527 0.135 1.00 93.94 85 LEU A O 1
ATOM 659 N N . LEU A 1 86 ? -13.673 5.019 0.035 1.00 95.62 86 LEU A N 1
ATOM 660 C CA . LEU A 1 86 ? -13.922 4.885 -1.397 1.00 95.62 86 LEU A CA 1
ATOM 661 C C . LEU A 1 86 ? -12.692 5.294 -2.213 1.00 95.62 86 LEU A C 1
ATOM 663 O O . LEU A 1 86 ? -12.299 4.571 -3.124 1.00 95.62 86 LEU A O 1
ATOM 667 N N . PHE A 1 87 ? -12.053 6.414 -1.872 1.00 96.75 87 PHE A N 1
ATOM 668 C CA . PHE A 1 87 ? -10.837 6.850 -2.554 1.00 96.75 87 PHE A CA 1
ATOM 669 C C . PHE A 1 87 ? -9.648 5.926 -2.290 1.00 96.75 87 PHE A C 1
ATOM 671 O O . PHE A 1 87 ? -8.894 5.651 -3.221 1.00 96.75 87 PHE A O 1
ATOM 678 N N . ILE A 1 88 ? -9.508 5.368 -1.083 1.00 95.56 88 ILE A N 1
ATOM 679 C CA . ILE A 1 88 ? -8.501 4.324 -0.837 1.00 95.56 88 ILE A CA 1
ATOM 680 C C . ILE A 1 88 ? -8.785 3.113 -1.724 1.00 95.56 88 ILE A C 1
ATOM 682 O O . ILE A 1 88 ? -7.890 2.666 -2.430 1.00 95.56 88 ILE A O 1
ATOM 686 N N . ALA A 1 89 ? -10.025 2.619 -1.744 1.00 95.94 89 ALA A N 1
ATOM 687 C CA . ALA A 1 89 ? -10.404 1.457 -2.541 1.00 95.94 89 ALA A CA 1
ATOM 688 C C . ALA A 1 89 ? -10.149 1.676 -4.042 1.00 95.94 89 ALA A C 1
ATOM 690 O O . ALA A 1 89 ? -9.576 0.808 -4.697 1.00 95.94 89 ALA A O 1
ATOM 691 N N . LEU A 1 90 ? -10.509 2.848 -4.575 1.00 96.31 90 LEU A N 1
ATOM 692 C CA . LEU A 1 90 ? -10.232 3.230 -5.963 1.00 96.31 90 LEU A CA 1
ATOM 693 C C . LEU A 1 90 ? -8.727 3.327 -6.241 1.00 96.31 90 LEU A C 1
ATOM 695 O O . LEU A 1 90 ? -8.257 2.808 -7.252 1.00 96.31 90 LEU A O 1
ATOM 699 N N . GLY A 1 91 ? -7.961 3.940 -5.336 1.00 95.56 91 GLY A N 1
ATOM 700 C CA . GLY A 1 91 ? -6.508 4.033 -5.459 1.00 95.56 91 GLY A CA 1
ATOM 701 C C . GLY A 1 91 ? -5.837 2.657 -5.463 1.00 95.56 91 GLY A C 1
ATOM 702 O O . GLY A 1 91 ? -5.023 2.358 -6.338 1.00 95.56 91 GLY A O 1
ATOM 703 N N . THR A 1 92 ? -6.240 1.782 -4.539 1.00 94.81 92 THR A N 1
ATOM 704 C CA . THR A 1 92 ? -5.790 0.386 -4.457 1.00 94.81 92 THR A CA 1
ATOM 705 C C . THR A 1 92 ? -6.190 -0.413 -5.696 1.00 94.81 92 THR A C 1
ATOM 707 O O . THR A 1 92 ? -5.393 -1.205 -6.190 1.00 94.81 92 THR A O 1
ATOM 710 N N . PHE A 1 93 ? -7.386 -0.190 -6.243 1.00 95.56 93 PHE A N 1
ATOM 711 C CA . PHE A 1 93 ? -7.840 -0.846 -7.469 1.00 95.56 93 PHE A CA 1
ATOM 712 C C . PHE A 1 93 ? -6.994 -0.455 -8.690 1.00 95.56 93 PHE A C 1
ATOM 714 O O . PHE A 1 93 ? -6.575 -1.324 -9.455 1.00 95.56 93 PHE A O 1
ATOM 721 N N . LEU A 1 94 ? -6.669 0.831 -8.851 1.00 94.94 94 LEU A N 1
ATOM 722 C CA . LEU A 1 94 ? -5.755 1.277 -9.909 1.00 94.94 94 LEU A CA 1
ATOM 723 C C . LEU A 1 94 ? -4.352 0.680 -9.728 1.00 94.94 94 LEU A C 1
ATOM 725 O O . LEU A 1 94 ? -3.748 0.213 -10.696 1.00 94.94 94 LEU A O 1
ATOM 729 N N . ALA A 1 95 ? -3.860 0.619 -8.488 1.00 93.19 95 ALA A N 1
ATOM 730 C CA . ALA A 1 95 ? -2.584 -0.019 -8.176 1.00 93.19 95 ALA A CA 1
ATOM 731 C C . ALA A 1 95 ? -2.590 -1.533 -8.475 1.00 93.19 95 ALA A C 1
ATOM 733 O O . ALA A 1 95 ? -1.586 -2.059 -8.952 1.00 93.19 95 ALA A O 1
ATOM 734 N N . LEU A 1 96 ? -3.716 -2.230 -8.272 1.00 94.81 96 LEU A N 1
ATOM 735 C CA . LEU A 1 96 ? -3.883 -3.635 -8.667 1.00 94.81 96 LEU A CA 1
ATOM 736 C C . LEU A 1 96 ? -3.790 -3.815 -10.183 1.00 94.81 96 LEU A C 1
ATOM 738 O O . LEU A 1 96 ? -3.099 -4.724 -10.642 1.00 94.81 96 LEU A O 1
ATOM 742 N N . GLY A 1 97 ? -4.444 -2.947 -10.960 1.00 93.00 97 GLY A N 1
ATOM 743 C CA . GLY A 1 97 ? -4.350 -2.971 -12.423 1.00 93.00 97 GLY A CA 1
ATOM 744 C C . GLY A 1 97 ? -2.908 -2.792 -12.907 1.00 93.00 97 GLY A C 1
ATOM 745 O O . GLY A 1 97 ? -2.423 -3.554 -13.744 1.00 93.00 97 GLY A O 1
ATOM 746 N N . MET A 1 98 ? -2.191 -1.844 -12.301 1.00 91.50 98 MET A N 1
ATOM 747 C CA . MET A 1 98 ? -0.768 -1.616 -12.550 1.00 91.50 98 MET A CA 1
ATOM 748 C C . MET A 1 98 ? 0.086 -2.838 -12.177 1.00 91.50 98 MET A C 1
ATOM 750 O O . MET A 1 98 ? 0.898 -3.288 -12.984 1.00 91.50 98 MET A O 1
ATOM 754 N N . ALA A 1 99 ? -0.114 -3.419 -10.993 1.00 92.69 99 ALA A N 1
ATOM 755 C CA . ALA A 1 99 ? 0.609 -4.613 -10.561 1.00 92.69 99 ALA A CA 1
ATOM 756 C C . ALA A 1 99 ? 0.342 -5.814 -11.488 1.00 92.69 99 ALA A C 1
ATOM 758 O O . ALA A 1 99 ? 1.280 -6.498 -11.890 1.00 92.69 99 ALA A O 1
ATOM 759 N N . GLY A 1 100 ? -0.907 -6.027 -11.912 1.00 92.56 100 GLY A N 1
ATOM 760 C CA . GLY A 1 100 ? -1.264 -7.079 -12.869 1.00 92.56 100 GLY A CA 1
ATOM 761 C C . GLY A 1 100 ? -0.562 -6.918 -14.223 1.00 92.56 100 GLY A C 1
ATOM 762 O O . GLY A 1 100 ? -0.056 -7.898 -14.782 1.00 92.56 100 GLY A O 1
ATOM 763 N N . TYR A 1 101 ? -0.455 -5.678 -14.712 1.00 90.94 101 TYR A N 1
ATOM 764 C CA . TYR A 1 101 ? 0.316 -5.351 -15.913 1.00 90.94 101 TYR A CA 1
ATOM 765 C C . TYR A 1 101 ? 1.804 -5.703 -15.755 1.00 90.94 101 TYR A C 1
ATOM 767 O O . TYR A 1 101 ? 2.391 -6.312 -16.652 1.00 90.94 101 TYR A O 1
ATOM 775 N N . PHE A 1 102 ? 2.407 -5.394 -14.606 1.00 89.38 102 PHE A N 1
ATOM 776 C CA . PHE A 1 102 ? 3.819 -5.687 -14.342 1.00 89.38 102 PHE A CA 1
ATOM 777 C C . PHE A 1 102 ? 4.160 -7.163 -14.199 1.00 89.38 102 PHE A C 1
ATOM 779 O O . PHE A 1 102 ? 5.281 -7.551 -14.526 1.00 89.38 102 PHE A O 1
ATOM 786 N N . ILE A 1 103 ? 3.222 -7.968 -13.706 1.00 92.25 103 ILE A N 1
ATOM 787 C CA . ILE A 1 103 ? 3.407 -9.416 -13.577 1.00 92.25 103 ILE A CA 1
ATOM 788 C C . ILE A 1 103 ? 3.297 -10.082 -14.951 1.00 92.25 103 ILE A C 1
ATOM 790 O O . ILE A 1 103 ? 4.081 -10.970 -15.273 1.00 92.25 103 ILE A O 1
ATOM 794 N N . SER A 1 104 ? 2.328 -9.651 -15.764 1.00 90.19 104 SER A N 1
ATOM 795 C CA . SER A 1 104 ? 1.904 -10.416 -16.944 1.00 90.19 104 SER A CA 1
ATOM 796 C C . SER A 1 104 ? 2.425 -9.834 -18.256 1.00 90.19 104 SER A C 1
ATOM 798 O O . SER A 1 104 ? 2.975 -10.548 -19.092 1.00 90.19 104 SER A O 1
ATOM 800 N N . VAL A 1 105 ? 2.243 -8.529 -18.459 1.00 89.38 105 VAL A N 1
ATOM 801 C CA . VAL A 1 105 ? 2.463 -7.884 -19.759 1.00 89.38 105 VAL A CA 1
ATOM 802 C C . VAL A 1 105 ? 3.900 -7.398 -19.886 1.00 89.38 105 VAL A C 1
ATOM 804 O O . VAL A 1 105 ? 4.538 -7.649 -20.909 1.00 89.38 105 VAL A O 1
ATOM 807 N N . LEU A 1 106 ? 4.436 -6.747 -18.848 1.00 88.62 106 LEU A N 1
ATOM 808 C CA . LEU A 1 106 ? 5.757 -6.122 -18.928 1.00 88.62 106 LEU A CA 1
ATOM 809 C C . LEU A 1 106 ? 6.885 -7.121 -19.265 1.00 88.62 106 LEU A C 1
ATOM 811 O O . LEU A 1 106 ? 7.648 -6.824 -20.185 1.00 88.62 106 LEU A O 1
ATOM 815 N N . PRO A 1 107 ? 6.989 -8.310 -18.633 1.00 89.06 107 PRO A N 1
ATOM 816 C CA . PRO A 1 107 ? 8.045 -9.269 -18.966 1.00 89.06 107 PRO A CA 1
ATOM 817 C C . PRO A 1 107 ? 7.931 -9.787 -20.407 1.00 89.06 107 PRO A C 1
ATOM 819 O O . PRO A 1 107 ? 8.940 -9.948 -21.096 1.00 89.06 107 PRO A O 1
ATOM 822 N N . MET A 1 108 ? 6.701 -9.980 -20.903 1.00 88.81 108 MET A N 1
ATOM 823 C CA . MET A 1 108 ? 6.448 -10.400 -22.284 1.00 88.81 108 MET A CA 1
ATOM 824 C C . MET A 1 108 ? 6.878 -9.324 -23.289 1.00 88.81 108 MET A C 1
ATOM 826 O O . MET A 1 108 ? 7.524 -9.635 -24.293 1.00 88.81 108 MET A O 1
ATOM 830 N N . VAL A 1 109 ? 6.544 -8.059 -23.017 1.00 88.25 109 VAL A N 1
ATOM 831 C CA . VAL A 1 109 ? 6.944 -6.919 -23.856 1.00 88.25 109 VAL A CA 1
ATOM 832 C C . VAL A 1 109 ? 8.458 -6.725 -23.809 1.00 88.25 109 VAL A C 1
ATOM 834 O O . VAL A 1 109 ? 9.071 -6.533 -24.855 1.00 88.25 109 VAL A O 1
ATOM 837 N N . ALA A 1 110 ? 9.085 -6.861 -22.638 1.00 87.19 110 ALA A N 1
ATOM 838 C CA . ALA A 1 110 ? 10.537 -6.776 -22.493 1.00 87.19 110 ALA A CA 1
ATOM 839 C C . ALA A 1 110 ? 11.280 -7.840 -23.313 1.00 87.19 110 ALA A C 1
ATOM 841 O O . ALA A 1 110 ? 12.349 -7.558 -23.847 1.00 87.19 110 ALA A O 1
ATOM 842 N N . ALA A 1 111 ? 10.714 -9.044 -23.440 1.00 88.06 111 ALA A N 1
ATOM 843 C CA . ALA A 1 111 ? 11.298 -10.119 -24.239 1.00 88.06 111 ALA A CA 1
ATOM 844 C C . ALA A 1 111 ? 11.116 -9.933 -25.755 1.00 88.06 111 ALA A C 1
ATOM 846 O O . ALA A 1 111 ? 12.020 -10.264 -26.517 1.00 88.06 111 ALA A O 1
ATOM 847 N N . LYS A 1 112 ? 9.956 -9.433 -26.204 1.00 88.94 112 LYS A N 1
ATOM 848 C CA . LYS A 1 112 ? 9.595 -9.415 -27.636 1.00 88.94 112 LYS A CA 1
ATOM 849 C C . LYS A 1 112 ? 9.731 -8.054 -28.318 1.00 88.94 112 LYS A C 1
ATOM 851 O O . LYS A 1 112 ? 9.939 -8.004 -29.525 1.00 88.94 112 LYS A O 1
ATOM 856 N N . ALA A 1 113 ? 9.571 -6.961 -27.579 1.00 86.94 113 ALA A N 1
ATOM 857 C CA . ALA A 1 113 ? 9.540 -5.606 -28.126 1.00 86.94 113 ALA A CA 1
ATOM 858 C C . ALA A 1 113 ? 10.079 -4.565 -27.119 1.00 86.94 113 ALA A C 1
ATOM 860 O O . ALA A 1 113 ? 9.353 -3.647 -26.721 1.00 86.94 113 ALA 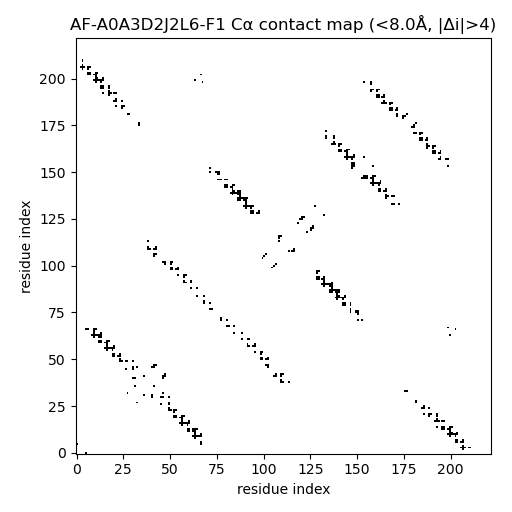A O 1
ATOM 861 N N . PRO A 1 114 ? 11.357 -4.665 -26.704 1.00 82.38 114 PRO A N 1
ATOM 862 C CA . PRO A 1 114 ? 11.949 -3.769 -25.706 1.00 82.38 114 PRO A CA 1
ATOM 863 C C . PRO A 1 114 ? 11.951 -2.293 -26.134 1.00 82.38 114 PRO A C 1
ATOM 865 O O . PRO A 1 114 ? 11.964 -1.408 -25.280 1.00 82.38 114 PRO A O 1
ATOM 868 N N . GLN A 1 115 ? 11.888 -2.004 -27.438 1.00 81.25 115 GLN A N 1
ATOM 869 C CA . GLN A 1 115 ? 11.768 -0.645 -27.970 1.00 81.25 115 GLN A CA 1
ATOM 870 C C . GLN A 1 115 ? 10.478 0.067 -27.533 1.00 81.25 115 GLN A C 1
ATOM 872 O O . GLN A 1 115 ? 10.484 1.286 -27.382 1.00 81.25 115 GLN A O 1
ATOM 877 N N . ILE A 1 116 ? 9.396 -0.677 -27.271 1.00 80.81 116 ILE A N 1
ATOM 878 C CA . ILE A 1 116 ? 8.103 -0.103 -26.868 1.00 80.81 116 ILE A CA 1
ATOM 879 C C . ILE A 1 116 ? 8.167 0.407 -25.423 1.00 80.81 116 ILE A C 1
ATOM 881 O O . ILE A 1 116 ? 7.571 1.440 -25.118 1.00 80.81 116 ILE A O 1
ATOM 885 N N . LEU A 1 117 ? 8.961 -0.238 -24.557 1.00 75.88 117 LEU A N 1
ATOM 886 C CA . LEU A 1 117 ? 9.078 0.098 -23.130 1.00 75.88 117 LEU A CA 1
ATOM 887 C C . LEU A 1 117 ? 9.471 1.559 -22.880 1.00 75.88 117 LEU A C 1
ATOM 889 O O . LEU A 1 117 ? 8.987 2.168 -21.931 1.00 75.88 117 LEU A O 1
ATOM 893 N N . LYS A 1 118 ? 10.313 2.137 -23.746 1.00 67.00 118 LYS A N 1
ATOM 894 C CA . LYS A 1 118 ? 10.751 3.536 -23.622 1.00 67.00 118 LYS A CA 1
ATOM 895 C C . LYS A 1 118 ? 9.635 4.544 -23.924 1.00 67.00 118 LYS A C 1
ATOM 897 O O . LYS A 1 118 ? 9.664 5.638 -23.378 1.00 67.00 118 LYS A O 1
ATOM 902 N N . ALA A 1 119 ? 8.655 4.170 -24.749 1.00 62.22 119 ALA A N 1
ATOM 903 C CA . ALA A 1 119 ? 7.527 5.023 -25.132 1.00 62.22 119 ALA A CA 1
ATOM 904 C C . ALA A 1 119 ? 6.276 4.813 -24.248 1.00 62.22 119 ALA A C 1
ATOM 906 O O . ALA A 1 119 ? 5.410 5.683 -24.168 1.00 62.22 119 ALA A O 1
ATOM 907 N N . THR A 1 120 ? 6.164 3.676 -23.545 1.00 62.38 120 THR A N 1
ATOM 908 C CA . THR A 1 120 ? 4.905 3.269 -22.875 1.00 62.38 120 THR A CA 1
ATOM 909 C C . THR A 1 120 ? 4.601 3.999 -21.554 1.00 62.38 120 THR A C 1
ATOM 911 O O . THR A 1 120 ? 3.601 3.709 -20.904 1.00 62.38 120 THR A O 1
ATOM 914 N N . LEU A 1 121 ? 5.462 4.901 -21.086 1.00 55.84 121 LEU A N 1
ATOM 915 C CA . LEU A 1 121 ? 5.304 5.501 -19.750 1.00 55.84 121 LEU A CA 1
ATOM 916 C C . LEU A 1 121 ? 5.156 7.014 -19.777 1.00 55.84 121 LEU A C 1
ATOM 918 O O . LEU A 1 121 ? 4.425 7.568 -18.960 1.00 55.84 121 LEU A O 1
ATOM 922 N N . THR A 1 122 ? 5.807 7.671 -20.730 1.00 57.81 122 THR A N 1
ATOM 923 C CA . THR A 1 122 ? 5.711 9.117 -20.936 1.00 57.81 122 THR A CA 1
ATOM 924 C C . THR A 1 122 ? 4.642 9.501 -21.953 1.00 57.81 122 THR A C 1
ATOM 926 O O . THR A 1 122 ? 4.043 10.560 -21.803 1.00 57.81 122 THR A O 1
ATOM 929 N N . GLU A 1 123 ? 4.357 8.657 -22.950 1.00 63.72 123 GLU A N 1
ATOM 930 C CA . GLU A 1 123 ? 3.508 9.047 -24.093 1.00 63.72 123 GLU A CA 1
ATOM 931 C C . GLU A 1 123 ? 2.133 8.370 -24.126 1.00 63.72 123 GLU A C 1
ATOM 933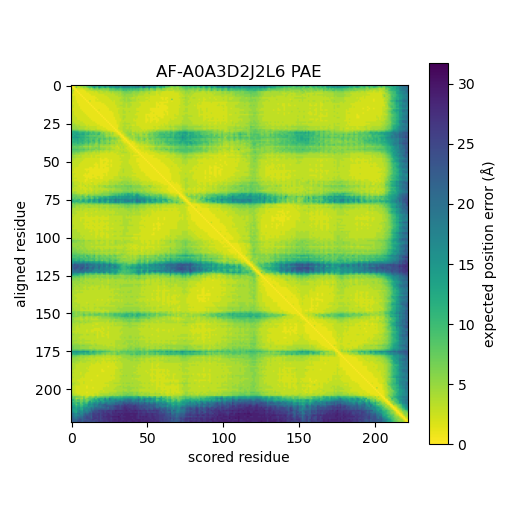 O O . GLU A 1 123 ? 1.298 8.685 -24.968 1.00 63.72 123 GLU A O 1
ATOM 938 N N . THR A 1 124 ? 1.859 7.443 -23.209 1.00 69.31 124 THR A N 1
ATOM 939 C CA . THR A 1 124 ? 0.623 6.645 -23.221 1.00 69.31 124 THR A CA 1
ATOM 940 C C . THR A 1 124 ? -0.233 6.895 -21.992 1.00 69.31 124 THR A C 1
ATOM 942 O O . THR A 1 124 ? 0.247 7.233 -20.910 1.00 69.31 124 THR A O 1
ATOM 945 N N . SER A 1 125 ? -1.535 6.648 -22.145 1.00 78.69 125 SER A N 1
ATOM 946 C CA . SER A 1 125 ? -2.554 6.779 -21.094 1.00 78.69 125 SER A CA 1
ATOM 947 C C . SER A 1 125 ? -2.319 5.883 -19.869 1.00 78.69 125 SER A C 1
ATOM 949 O O . SER A 1 125 ? -3.067 5.969 -18.901 1.00 78.69 125 SER A O 1
ATOM 951 N N . PHE A 1 126 ? -1.286 5.034 -19.877 1.00 82.31 126 PHE A N 1
ATOM 952 C CA . PHE A 1 126 ? -0.924 4.167 -18.760 1.00 82.31 126 PHE A CA 1
ATOM 953 C C . PHE A 1 126 ? -0.477 4.948 -17.514 1.00 82.31 126 PHE A C 1
ATOM 955 O O . PHE A 1 126 ? -0.672 4.470 -16.397 1.00 82.31 126 PHE A O 1
ATOM 962 N N . SER A 1 127 ? 0.037 6.173 -17.671 1.00 83.00 127 SER A N 1
ATOM 963 C CA . SER A 1 127 ? 0.420 7.047 -16.549 1.00 83.00 127 SER A CA 1
ATOM 964 C C . SER A 1 127 ? -0.743 7.375 -15.600 1.00 83.00 127 SER A C 1
ATOM 966 O O . SER A 1 127 ? -0.512 7.685 -14.429 1.00 83.00 127 SER A O 1
ATOM 968 N N . ILE A 1 128 ? -1.997 7.227 -16.053 1.00 87.19 128 ILE A N 1
ATOM 969 C CA . ILE A 1 128 ? -3.191 7.456 -15.233 1.00 87.19 128 ILE A CA 1
ATOM 970 C C . ILE A 1 128 ? -3.304 6.478 -14.057 1.00 87.19 128 ILE A C 1
ATOM 972 O O . ILE A 1 128 ? -3.856 6.841 -13.021 1.00 87.19 128 ILE A O 1
ATOM 976 N N . PHE A 1 129 ? -2.763 5.262 -14.181 1.00 88.56 129 PHE A N 1
ATOM 977 C CA . PHE A 1 129 ? -2.816 4.253 -13.122 1.00 88.56 129 PHE A CA 1
ATOM 978 C C . PHE A 1 129 ? -1.956 4.640 -11.910 1.00 88.56 129 PHE A C 1
ATOM 980 O O . PHE A 1 129 ? -2.519 4.755 -10.821 1.00 88.56 129 PHE A O 1
ATOM 987 N N . PRO A 1 130 ? -0.637 4.897 -12.045 1.00 87.50 130 PRO A N 1
ATOM 988 C CA . PRO A 1 130 ? 0.178 5.332 -10.916 1.00 87.50 130 PRO A CA 1
ATOM 989 C C . PRO A 1 130 ? -0.220 6.718 -10.402 1.00 87.50 130 PRO A C 1
ATOM 991 O O . PRO A 1 130 ? -0.282 6.910 -9.187 1.00 87.50 130 PRO A O 1
ATOM 994 N N . LEU A 1 131 ? -0.531 7.674 -11.289 1.00 89.38 131 LEU A N 1
ATOM 995 C CA . LEU A 1 131 ? -0.936 9.026 -10.881 1.00 89.38 131 LEU A CA 1
ATOM 996 C C . LEU A 1 131 ? -2.281 9.012 -10.154 1.00 89.38 131 LEU A C 1
ATOM 998 O O . LEU A 1 131 ? -2.378 9.470 -9.017 1.00 89.38 131 LEU A O 1
ATOM 1002 N N . GLY A 1 132 ? -3.311 8.443 -10.781 1.00 91.50 132 GLY A N 1
ATOM 1003 C CA . GLY A 1 132 ? -4.639 8.319 -10.188 1.00 91.50 132 GLY A CA 1
ATOM 1004 C C . GLY A 1 132 ? -4.605 7.477 -8.918 1.00 91.50 132 GLY A C 1
ATOM 1005 O O . GLY A 1 132 ? -5.150 7.891 -7.898 1.00 91.50 132 GLY A O 1
ATOM 1006 N N . GLY A 1 133 ? -3.893 6.347 -8.941 1.00 92.06 133 GLY A N 1
ATOM 1007 C CA . GLY A 1 133 ? -3.706 5.473 -7.786 1.00 92.06 133 GLY A CA 1
ATOM 1008 C C . GLY A 1 133 ? -3.131 6.218 -6.584 1.00 92.06 133 GLY A C 1
ATOM 1009 O O . GLY A 1 133 ? -3.710 6.183 -5.498 1.00 92.06 133 GLY A O 1
ATOM 1010 N N . THR A 1 134 ? -2.044 6.962 -6.796 1.00 91.50 134 THR A N 1
ATOM 1011 C CA . THR A 1 134 ? -1.37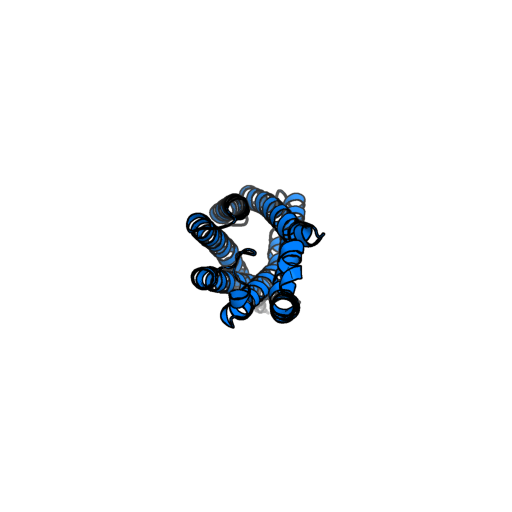2 7.742 -5.745 1.00 91.50 134 THR A CA 1
ATOM 1012 C C . THR A 1 134 ? -2.246 8.881 -5.235 1.00 91.50 134 THR A C 1
ATOM 1014 O O . THR A 1 134 ? -2.346 9.072 -4.021 1.00 91.50 134 THR A O 1
ATOM 1017 N N . LEU A 1 135 ? -2.910 9.621 -6.127 1.00 94.38 135 LEU A N 1
ATOM 1018 C CA . LEU A 1 135 ? -3.769 10.745 -5.751 1.00 94.38 135 LEU A CA 1
ATOM 1019 C C . LEU A 1 135 ? -4.983 10.278 -4.945 1.00 94.38 135 LEU A C 1
ATOM 1021 O O . LEU A 1 135 ? -5.216 10.785 -3.847 1.00 94.38 135 LEU A O 1
ATOM 1025 N N . PHE A 1 136 ? -5.719 9.278 -5.436 1.00 96.00 136 PHE A N 1
ATOM 1026 C CA . PHE A 1 136 ? -6.880 8.744 -4.727 1.00 96.00 136 PHE A CA 1
ATOM 1027 C C . PHE A 1 136 ? -6.480 8.090 -3.403 1.00 96.00 136 PHE A C 1
ATOM 1029 O O . PHE A 1 136 ? -7.111 8.361 -2.382 1.00 96.00 136 PHE A O 1
ATOM 1036 N N . ALA A 1 137 ? -5.395 7.312 -3.367 1.00 93.50 137 ALA A N 1
ATOM 1037 C CA . ALA A 1 137 ? -4.920 6.706 -2.124 1.00 93.50 137 ALA A CA 1
ATOM 1038 C C . ALA A 1 137 ? -4.521 7.762 -1.077 1.00 93.50 137 ALA A C 1
ATOM 1040 O O . ALA A 1 137 ? -4.882 7.645 0.098 1.00 93.50 137 ALA A O 1
ATOM 1041 N N . THR A 1 138 ? -3.828 8.820 -1.503 1.00 94.56 138 THR A N 1
ATOM 1042 C CA . THR A 1 138 ? -3.400 9.925 -0.633 1.00 94.56 138 THR A CA 1
ATOM 1043 C C . THR A 1 138 ? -4.596 10.707 -0.101 1.00 94.56 138 THR A C 1
ATOM 1045 O O . THR A 1 138 ? -4.737 10.870 1.109 1.00 94.56 138 THR A O 1
ATOM 1048 N N . ILE A 1 139 ? -5.501 11.155 -0.978 1.00 96.25 139 ILE A N 1
ATOM 1049 C CA . ILE A 1 139 ? -6.701 11.895 -0.561 1.00 96.25 139 ILE A CA 1
ATOM 1050 C C . ILE A 1 139 ? -7.544 11.018 0.368 1.00 96.25 139 ILE A C 1
ATOM 1052 O O . ILE A 1 139 ? -7.964 11.459 1.439 1.00 96.25 139 ILE A O 1
ATOM 1056 N N . GLY A 1 140 ? -7.745 9.758 -0.011 1.00 95.38 140 GLY A N 1
ATOM 1057 C CA . GLY A 1 140 ? -8.534 8.809 0.754 1.00 95.38 140 GLY A CA 1
ATOM 1058 C C . GLY A 1 140 ? -7.992 8.572 2.161 1.00 95.38 140 GLY A C 1
ATOM 1059 O O . GLY A 1 140 ? -8.759 8.588 3.125 1.00 95.38 140 GLY A O 1
ATOM 1060 N N . THR A 1 141 ? -6.676 8.430 2.313 1.00 95.00 141 THR A N 1
ATOM 1061 C CA . THR A 1 141 ? -6.069 8.239 3.640 1.00 95.00 141 THR A CA 1
ATOM 1062 C C . THR A 1 141 ? -5.973 9.491 4.473 1.00 95.00 141 THR A C 1
ATOM 1064 O O . THR A 1 141 ? -6.114 9.385 5.690 1.00 95.00 141 THR A O 1
ATOM 1067 N N . ILE A 1 142 ? -5.834 10.668 3.865 1.00 96.38 142 ILE A N 1
ATOM 1068 C CA . ILE A 1 142 ? -5.957 11.925 4.605 1.00 96.38 142 ILE A CA 1
ATOM 1069 C C . ILE A 1 142 ? -7.362 12.039 5.200 1.00 96.38 142 ILE A C 1
ATOM 1071 O O . ILE A 1 142 ? -7.509 12.268 6.404 1.00 96.38 142 ILE A O 1
ATOM 1075 N N . LEU A 1 143 ? -8.399 11.815 4.388 1.00 95.00 143 LEU A N 1
ATOM 1076 C CA . LEU A 1 143 ? -9.786 11.856 4.855 1.00 95.00 143 LEU A CA 1
ATOM 1077 C C . LEU A 1 143 ? -10.048 10.801 5.936 1.00 95.00 143 LEU A C 1
ATOM 1079 O O . LEU A 1 143 ? -10.613 11.127 6.984 1.00 95.00 143 LEU A O 1
ATOM 1083 N N . LEU A 1 144 ? -9.595 9.561 5.721 1.00 92.62 144 LEU A N 1
ATOM 1084 C CA . LEU A 1 144 ? -9.749 8.484 6.697 1.00 92.62 144 LEU A CA 1
ATOM 1085 C C . LEU A 1 144 ? -9.001 8.794 8.003 1.00 92.62 144 LEU A C 1
ATOM 1087 O O . LEU A 1 144 ? -9.564 8.609 9.080 1.00 92.62 144 LEU A O 1
ATOM 1091 N N . GLY A 1 145 ? -7.775 9.315 7.931 1.00 92.94 145 GLY A N 1
ATOM 1092 C CA . GLY A 1 145 ? -6.982 9.711 9.096 1.00 92.94 145 GLY A CA 1
ATOM 1093 C C . GLY A 1 145 ? -7.669 10.801 9.920 1.00 92.94 145 GLY A C 1
ATOM 1094 O O . GLY A 1 145 ? -7.798 10.667 11.139 1.00 92.94 145 GLY A O 1
ATOM 1095 N N . ILE A 1 146 ? -8.209 11.835 9.264 1.00 93.69 146 ILE A N 1
ATOM 1096 C CA . ILE A 1 146 ? -8.983 12.899 9.925 1.00 93.69 146 ILE A CA 1
ATOM 1097 C C . ILE A 1 146 ? -10.232 12.327 10.608 1.00 93.69 146 ILE A C 1
ATOM 1099 O O . ILE A 1 146 ? -10.534 12.696 11.746 1.00 93.69 146 ILE A O 1
ATOM 1103 N N . VAL A 1 147 ? -10.960 11.423 9.945 1.00 92.50 147 VAL A N 1
ATOM 1104 C CA . VAL A 1 147 ? -12.145 10.775 10.533 1.00 92.50 147 VAL A CA 1
ATOM 1105 C C . VAL A 1 147 ? -11.764 9.927 11.733 1.00 92.50 147 VAL A C 1
ATOM 1107 O O . VAL A 1 147 ? -12.419 10.037 12.763 1.00 92.50 147 VAL A O 1
ATOM 1110 N N . VAL A 1 148 ? -10.688 9.143 11.654 1.00 91.38 148 VAL A N 1
ATOM 1111 C CA . VAL A 1 148 ? -10.200 8.336 12.780 1.00 91.38 148 VAL A CA 1
ATOM 1112 C C . VAL A 1 148 ? -9.903 9.218 13.997 1.00 91.38 148 VAL A C 1
ATOM 1114 O O . VAL A 1 148 ? -10.358 8.909 15.101 1.00 91.38 148 VAL A O 1
ATOM 1117 N N . LEU A 1 149 ? -9.232 10.356 13.794 1.00 92.69 149 LEU A N 1
ATOM 1118 C CA . LEU A 1 149 ? -8.940 11.319 14.862 1.00 92.69 149 LEU A CA 1
ATOM 1119 C C . LEU A 1 149 ? -10.207 11.957 15.452 1.00 92.69 149 LEU A C 1
ATOM 1121 O O . LEU A 1 149 ? -10.293 12.158 16.665 1.00 92.69 149 LEU A O 1
ATOM 1125 N N . ARG A 1 150 ? -11.202 12.267 14.614 1.00 89.31 150 ARG A N 1
ATOM 1126 C CA . ARG A 1 150 ? -12.454 12.915 15.044 1.00 89.31 150 ARG A CA 1
ATOM 1127 C C . ARG A 1 150 ? -13.437 11.956 15.708 1.00 89.31 150 ARG A C 1
ATOM 1129 O O . ARG A 1 150 ? -14.090 12.335 16.679 1.00 89.31 150 ARG A O 1
ATOM 1136 N N . ALA A 1 151 ? -13.559 10.743 15.181 1.00 86.06 151 ALA A N 1
ATOM 1137 C CA . ALA A 1 151 ? -14.514 9.741 15.632 1.00 86.06 151 ALA A CA 1
ATOM 1138 C C . ALA A 1 151 ? -14.058 9.046 16.923 1.00 86.06 151 ALA A C 1
ATOM 1140 O O . ALA A 1 151 ? -14.898 8.519 17.644 1.00 86.06 151 ALA A O 1
ATOM 1141 N N . LYS A 1 152 ? -12.747 9.044 17.226 1.00 86.06 152 LYS A N 1
ATOM 1142 C CA . LYS A 1 152 ? -12.149 8.400 18.416 1.00 86.06 152 LYS A CA 1
ATOM 1143 C C . LYS A 1 152 ? -12.508 6.908 18.578 1.00 86.06 152 LYS A C 1
ATOM 1145 O O . LYS A 1 152 ? -12.402 6.357 19.667 1.00 86.06 152 LYS A O 1
ATOM 1150 N N . VAL A 1 153 ? -12.916 6.246 17.490 1.00 84.88 153 VAL A N 1
ATOM 1151 C CA . VAL A 1 153 ? -13.261 4.807 17.446 1.00 84.88 153 VAL A CA 1
ATOM 1152 C C . VAL A 1 153 ? -12.013 3.922 17.499 1.00 84.88 153 VAL A C 1
ATOM 1154 O O . VAL A 1 153 ? -12.061 2.774 17.946 1.00 84.88 153 VAL A O 1
ATOM 1157 N N . PHE A 1 154 ? -10.900 4.460 17.006 1.00 88.12 154 PHE A N 1
ATOM 1158 C CA . PHE A 1 154 ? -9.581 3.845 17.021 1.00 88.12 154 PHE A CA 1
ATOM 1159 C C . PHE A 1 154 ? -8.608 4.752 17.786 1.00 88.12 154 PHE A C 1
ATOM 1161 O O . PHE A 1 154 ? -8.885 5.949 17.933 1.00 88.12 154 PHE A O 1
ATOM 1168 N N . PRO A 1 155 ? -7.466 4.217 18.257 1.00 91.50 155 PRO A N 1
ATOM 1169 C CA . PRO A 1 155 ? -6.417 5.027 18.863 1.00 91.50 155 PRO A CA 1
ATOM 1170 C C . PRO A 1 155 ? -6.003 6.173 17.934 1.00 91.50 155 PRO A C 1
ATOM 1172 O O . PRO A 1 155 ? -5.857 5.977 16.726 1.00 91.50 155 PRO A O 1
ATOM 1175 N N . SER A 1 156 ? -5.764 7.360 18.495 1.00 92.38 156 SER A N 1
ATOM 1176 C CA . SER A 1 156 ? -5.350 8.543 17.725 1.00 92.38 156 SER A CA 1
ATOM 1177 C C . SER A 1 156 ? -4.073 8.300 16.916 1.00 92.38 156 SER A C 1
ATOM 1179 O O . SER A 1 156 ? -3.935 8.829 15.814 1.00 92.38 156 SER A O 1
ATOM 1181 N N . LEU A 1 157 ? -3.18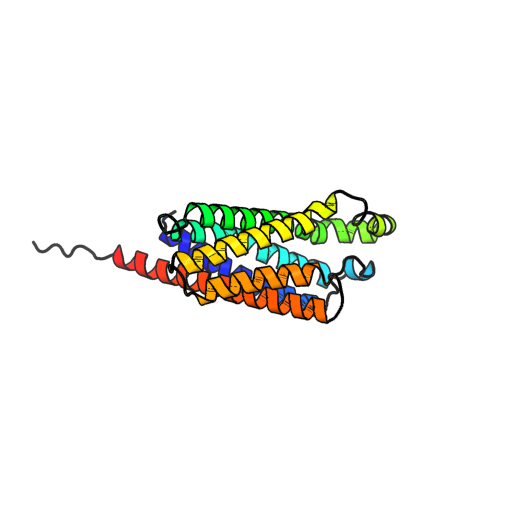6 7.433 17.416 1.00 94.19 157 LEU A N 1
ATOM 1182 C CA . LEU A 1 157 ? -1.974 7.000 16.721 1.00 94.19 157 LEU A CA 1
ATOM 1183 C C . LEU A 1 157 ? -2.260 6.406 15.337 1.00 94.19 157 LEU A C 1
ATOM 1185 O O . LEU A 1 157 ? -1.513 6.689 14.409 1.00 94.19 157 LEU A O 1
ATOM 1189 N N . VAL A 1 158 ? -3.356 5.659 15.154 1.00 94.12 158 VAL A N 1
ATOM 1190 C CA . VAL A 1 158 ? -3.727 5.106 13.837 1.00 94.12 158 VAL A CA 1
ATOM 1191 C C . VAL A 1 158 ? -4.011 6.234 12.847 1.00 94.12 158 VAL A C 1
ATOM 1193 O O . VAL A 1 158 ? -3.540 6.199 11.715 1.00 94.12 158 VAL A O 1
ATOM 1196 N N . GLY A 1 159 ? -4.739 7.266 13.281 1.00 93.62 159 GLY A N 1
ATOM 1197 C CA . GLY A 1 159 ? -5.025 8.431 12.444 1.00 93.62 159 GLY A CA 1
ATOM 1198 C C . GLY A 1 159 ? -3.759 9.201 12.064 1.00 93.62 159 GLY A C 1
ATOM 1199 O O . GLY A 1 159 ? -3.596 9.568 10.903 1.00 93.62 159 GLY A O 1
ATOM 1200 N N . ILE A 1 160 ? -2.836 9.384 13.014 1.00 96.00 160 ILE A N 1
ATOM 1201 C CA . ILE A 1 160 ? -1.541 10.039 12.767 1.00 96.00 160 ILE A CA 1
ATOM 1202 C C . ILE A 1 160 ? -0.690 9.217 11.790 1.00 96.00 160 ILE A C 1
ATOM 1204 O O . ILE A 1 160 ? -0.125 9.785 10.859 1.00 96.00 160 ILE A O 1
ATOM 1208 N N . LEU A 1 161 ? -0.630 7.892 11.953 1.00 95.56 161 LEU A N 1
ATOM 1209 C CA . LEU A 1 161 ? 0.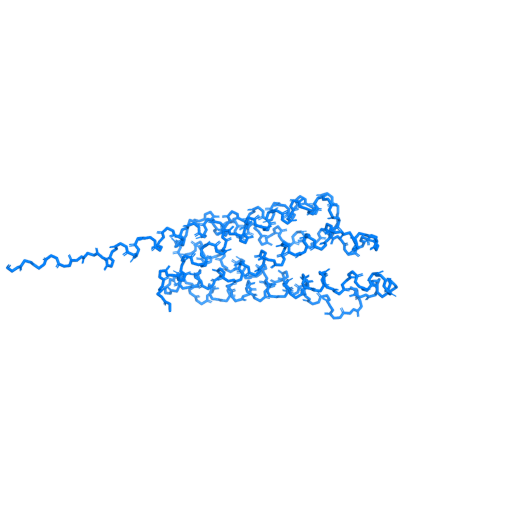123 7.006 11.061 1.00 95.56 161 LEU A CA 1
ATOM 1210 C C . LEU A 1 161 ? -0.430 7.010 9.632 1.00 95.56 161 LEU A C 1
ATOM 1212 O O . LEU A 1 161 ? 0.354 7.030 8.688 1.00 95.56 161 LEU A O 1
ATOM 1216 N N . LEU A 1 162 ? -1.756 7.048 9.456 1.00 94.44 162 LEU A N 1
ATOM 1217 C CA . LEU A 1 162 ? -2.377 7.169 8.131 1.00 94.44 162 LEU A CA 1
ATOM 1218 C C . LEU A 1 162 ? -2.051 8.510 7.459 1.00 94.44 162 LEU A C 1
ATOM 1220 O O . LEU A 1 162 ? -1.800 8.549 6.256 1.00 94.44 162 LEU A O 1
ATOM 1224 N N . LEU A 1 163 ? -2.012 9.602 8.227 1.00 96.06 163 LEU A N 1
ATOM 1225 C CA . LEU A 1 163 ? -1.603 10.912 7.713 1.00 96.06 163 LEU A CA 1
ATOM 1226 C C . LEU A 1 163 ? -0.117 10.937 7.343 1.00 96.06 163 LEU A C 1
ATOM 1228 O O . LEU A 1 163 ? 0.238 11.415 6.267 1.00 96.06 163 LEU A O 1
ATOM 1232 N N . ALA A 1 164 ? 0.744 10.387 8.201 1.00 96.06 164 ALA A N 1
ATOM 1233 C CA . ALA A 1 164 ? 2.170 10.258 7.924 1.00 96.06 164 ALA A CA 1
ATOM 1234 C C . ALA A 1 164 ? 2.413 9.413 6.667 1.00 96.06 164 ALA A C 1
ATOM 1236 O O . ALA A 1 164 ? 3.200 9.804 5.808 1.00 96.06 164 ALA A O 1
ATOM 1237 N N . TRP A 1 165 ? 1.682 8.304 6.517 1.00 94.88 165 TRP A N 1
ATOM 1238 C CA . TRP A 1 165 ? 1.709 7.481 5.313 1.00 94.88 165 TRP A CA 1
ATOM 1239 C C . TRP A 1 165 ? 1.349 8.275 4.060 1.00 94.88 165 TRP A C 1
ATOM 1241 O O . TRP A 1 165 ? 2.086 8.211 3.083 1.00 94.88 165 TRP A O 1
ATOM 1251 N N . ALA A 1 166 ? 0.268 9.058 4.087 1.00 94.62 166 ALA A N 1
ATOM 1252 C CA . ALA A 1 166 ? -0.150 9.852 2.934 1.00 94.62 166 ALA A CA 1
ATOM 1253 C C . ALA A 1 166 ? 0.945 10.836 2.480 1.00 94.62 166 ALA A C 1
ATOM 1255 O O . ALA A 1 166 ? 1.235 10.943 1.288 1.00 94.62 166 ALA A O 1
ATOM 1256 N N . VAL A 1 167 ? 1.600 11.509 3.432 1.00 95.88 167 VAL A N 1
ATOM 1257 C CA . VAL A 1 167 ? 2.712 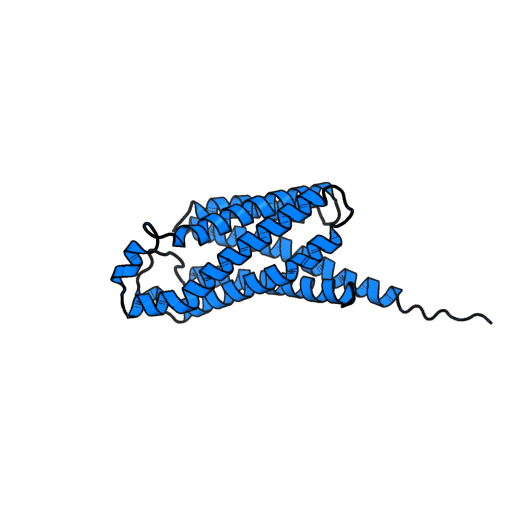12.430 3.146 1.00 95.88 167 VAL A CA 1
ATOM 1258 C C . VAL A 1 167 ? 3.924 11.676 2.596 1.00 95.88 167 VAL A C 1
ATOM 1260 O O . VAL A 1 167 ? 4.488 12.076 1.578 1.00 95.88 167 VAL A O 1
ATOM 1263 N N . LEU A 1 168 ? 4.311 10.566 3.228 1.00 94.00 168 LEU A N 1
ATOM 1264 C CA . LEU A 1 168 ? 5.440 9.751 2.776 1.00 94.00 168 LEU A CA 1
ATOM 1265 C C . LEU A 1 168 ? 5.188 9.132 1.399 1.00 94.00 168 LEU A C 1
ATOM 1267 O O . LEU A 1 168 ? 6.112 9.036 0.599 1.00 94.00 168 LEU A O 1
ATOM 1271 N N . ASN A 1 169 ? 3.951 8.751 1.093 1.00 91.06 169 ASN A N 1
ATOM 1272 C CA . ASN A 1 169 ? 3.572 8.215 -0.207 1.00 91.06 169 ASN A CA 1
ATOM 1273 C C . ASN A 1 169 ? 3.713 9.269 -1.317 1.00 91.06 169 ASN A C 1
ATOM 1275 O O . ASN A 1 169 ? 4.273 8.978 -2.372 1.00 91.06 169 ASN A O 1
ATOM 1279 N N . LEU A 1 170 ? 3.293 10.515 -1.062 1.00 92.25 170 LEU A N 1
ATOM 1280 C CA . LEU A 1 170 ? 3.530 11.632 -1.984 1.00 92.25 170 LEU A CA 1
ATOM 1281 C C . LEU A 1 170 ? 5.024 11.901 -2.198 1.00 92.25 170 LEU A C 1
ATOM 1283 O O . LEU A 1 170 ? 5.459 12.109 -3.331 1.00 92.25 170 LEU A O 1
ATOM 1287 N N . LEU A 1 171 ? 5.817 11.873 -1.124 1.00 92.06 171 LEU A N 1
ATOM 1288 C CA . LEU A 1 171 ? 7.269 12.043 -1.213 1.00 92.06 171 LEU A CA 1
ATOM 1289 C C . LEU A 1 171 ? 7.924 10.900 -1.996 1.00 92.06 171 LEU A C 1
ATOM 1291 O O . LEU A 1 171 ? 8.788 11.153 -2.829 1.00 92.06 171 LEU A O 1
ATOM 1295 N N . GLY A 1 172 ? 7.489 9.659 -1.772 1.00 87.12 172 GLY A N 1
ATOM 1296 C CA . GLY A 1 172 ? 7.959 8.489 -2.512 1.00 87.12 172 GLY A CA 1
ATOM 1297 C C . GLY A 1 172 ? 7.618 8.570 -3.999 1.00 87.12 172 GLY A C 1
ATOM 1298 O O . GLY A 1 172 ? 8.434 8.198 -4.830 1.00 87.12 172 GLY A O 1
ATOM 1299 N N . PHE A 1 173 ? 6.458 9.130 -4.348 1.00 85.31 173 PHE A N 1
ATOM 1300 C CA . PHE A 1 173 ? 6.098 9.380 -5.742 1.00 85.31 173 PHE A CA 1
ATOM 1301 C C . PHE A 1 173 ? 7.000 10.437 -6.405 1.00 85.31 173 PHE A C 1
ATOM 1303 O O . PHE A 1 173 ? 7.390 10.285 -7.562 1.00 85.31 173 PHE A O 1
ATOM 1310 N N . ALA A 1 174 ? 7.355 11.502 -5.678 1.00 86.81 174 ALA A N 1
ATOM 1311 C CA . ALA A 1 174 ? 8.266 12.535 -6.176 1.00 86.81 174 ALA A CA 1
ATOM 1312 C C . ALA A 1 174 ? 9.710 12.017 -6.328 1.00 86.81 174 ALA A C 1
ATOM 1314 O O . ALA A 1 174 ? 10.415 12.374 -7.273 1.00 86.81 174 ALA A O 1
ATOM 1315 N N . LEU A 1 175 ? 10.147 11.154 -5.411 1.00 84.94 175 LEU A N 1
ATOM 1316 C CA . LEU A 1 175 ? 11.461 10.521 -5.419 1.00 84.94 175 LEU A CA 1
ATOM 1317 C C . LEU A 1 175 ? 11.419 9.256 -6.289 1.00 84.94 175 LEU A C 1
ATOM 1319 O O . LEU A 1 175 ? 11.272 8.148 -5.794 1.00 84.94 175 LEU A O 1
ATOM 1323 N N . GLN A 1 176 ? 11.555 9.408 -7.605 1.00 71.88 176 GLN A N 1
ATOM 1324 C CA . GLN A 1 176 ? 11.399 8.284 -8.543 1.00 71.88 176 GLN A CA 1
ATOM 1325 C C . GLN A 1 176 ? 12.499 7.209 -8.446 1.00 71.88 176 GLN A C 1
ATOM 1327 O O . GLN A 1 176 ? 12.288 6.075 -8.871 1.00 71.88 176 GLN A O 1
ATOM 1332 N N . SER A 1 177 ? 13.694 7.542 -7.940 1.00 78.94 177 SER A N 1
ATOM 1333 C CA . SER A 1 177 ? 14.808 6.590 -7.841 1.00 78.94 177 SER A CA 1
ATOM 1334 C C . SER A 1 177 ? 15.833 6.966 -6.765 1.00 78.94 177 SER A C 1
ATOM 1336 O O . SER A 1 177 ? 15.884 8.102 -6.295 1.00 78.94 177 SER A O 1
ATOM 1338 N N . GLY A 1 178 ? 16.662 5.989 -6.383 1.00 84.31 178 GLY A N 1
ATOM 1339 C CA . GLY A 1 178 ? 17.769 6.155 -5.439 1.00 84.31 178 GLY A CA 1
ATOM 1340 C C . GLY A 1 178 ? 17.468 5.671 -4.017 1.00 84.31 178 GLY A C 1
ATOM 1341 O O . GLY A 1 178 ? 16.355 5.262 -3.690 1.00 84.31 178 GLY A O 1
ATOM 1342 N N . LEU A 1 179 ? 18.487 5.729 -3.154 1.00 86.19 179 LEU A N 1
ATOM 1343 C CA . LEU A 1 179 ? 18.410 5.232 -1.774 1.00 86.19 179 LEU A CA 1
ATOM 1344 C C . LEU A 1 179 ? 17.336 5.960 -0.951 1.00 86.19 179 LEU A C 1
ATOM 1346 O O . LEU A 1 179 ? 16.612 5.333 -0.185 1.00 86.19 179 LEU A O 1
ATOM 1350 N N . LEU A 1 180 ? 17.197 7.277 -1.139 1.00 88.81 180 LEU A N 1
ATOM 1351 C CA . LEU A 1 180 ? 16.181 8.071 -0.443 1.00 88.81 180 LEU A CA 1
ATOM 1352 C C . LEU A 1 180 ? 14.760 7.626 -0.808 1.00 88.81 180 LEU A C 1
ATOM 1354 O O . LEU A 1 180 ? 13.929 7.492 0.085 1.00 88.81 180 LEU A O 1
ATOM 1358 N N . ALA A 1 181 ? 14.497 7.331 -2.085 1.00 87.62 181 ALA A N 1
ATOM 1359 C CA . ALA A 1 181 ? 13.208 6.807 -2.534 1.00 87.62 181 ALA A CA 1
ATOM 1360 C C . ALA A 1 181 ? 12.872 5.475 -1.846 1.00 87.62 181 ALA A C 1
ATOM 1362 O O . ALA A 1 181 ? 11.767 5.299 -1.338 1.00 87.62 181 ALA A O 1
ATOM 1363 N N . MET A 1 182 ? 13.851 4.567 -1.762 1.00 87.44 182 MET A N 1
ATOM 1364 C CA . MET A 1 182 ? 13.693 3.267 -1.098 1.00 87.44 182 MET A CA 1
ATOM 1365 C C . MET A 1 182 ? 13.420 3.413 0.402 1.00 87.44 182 MET A C 1
ATOM 1367 O O . MET A 1 182 ? 12.519 2.764 0.931 1.00 87.44 182 MET A O 1
ATOM 1371 N N . LEU A 1 183 ? 14.156 4.289 1.092 1.00 91.56 183 LEU A N 1
ATOM 1372 C CA . LEU A 1 183 ? 13.943 4.547 2.519 1.00 91.56 183 LEU A CA 1
ATOM 1373 C C . LEU A 1 183 ? 12.563 5.157 2.782 1.00 91.56 183 LEU A C 1
ATOM 1375 O O . LEU A 1 183 ? 11.872 4.736 3.709 1.00 91.56 183 LEU A O 1
ATOM 1379 N N . VAL A 1 184 ? 12.130 6.103 1.946 1.00 93.31 184 VAL A N 1
ATOM 1380 C CA . VAL A 1 184 ? 10.791 6.700 2.041 1.00 93.31 184 VAL A CA 1
ATOM 1381 C C . VAL A 1 184 ? 9.707 5.657 1.765 1.00 93.31 184 VAL A C 1
ATOM 1383 O O . VAL A 1 184 ? 8.733 5.593 2.514 1.00 93.31 184 VAL A O 1
ATOM 1386 N N . ALA A 1 185 ? 9.884 4.791 0.763 1.00 91.25 185 ALA A N 1
ATOM 1387 C CA . ALA A 1 185 ? 8.957 3.699 0.471 1.00 91.25 185 ALA A CA 1
ATOM 1388 C C . ALA A 1 185 ? 8.862 2.692 1.629 1.00 91.25 185 ALA A C 1
ATOM 1390 O O . ALA A 1 185 ? 7.758 2.276 1.995 1.00 91.25 185 ALA A O 1
ATOM 1391 N N . LEU A 1 186 ? 9.991 2.342 2.253 1.00 93.69 186 LEU A N 1
ATOM 1392 C CA . LEU A 1 186 ? 10.031 1.467 3.424 1.00 93.69 186 LEU A CA 1
ATOM 1393 C C . LEU A 1 186 ? 9.299 2.100 4.615 1.00 93.69 186 LEU A C 1
ATOM 1395 O O . LEU A 1 186 ? 8.428 1.459 5.199 1.00 93.69 186 LEU A O 1
ATOM 1399 N N . LEU A 1 187 ? 9.605 3.357 4.950 1.00 95.50 187 LEU A N 1
ATOM 1400 C CA . LEU A 1 187 ? 8.955 4.081 6.050 1.00 95.50 187 LEU A CA 1
ATOM 1401 C C . LEU A 1 187 ? 7.453 4.261 5.810 1.00 95.50 187 LEU A C 1
ATOM 1403 O O . LEU A 1 187 ? 6.654 4.067 6.725 1.00 95.50 187 LEU A O 1
ATOM 1407 N N . SER A 1 188 ? 7.069 4.579 4.573 1.00 94.00 188 SER A N 1
ATOM 1408 C CA . SER A 1 188 ? 5.673 4.655 4.145 1.00 94.00 188 SER A CA 1
ATOM 1409 C C . SER A 1 188 ? 4.977 3.309 4.365 1.00 94.00 188 SER A C 1
ATOM 1411 O O . SER A 1 188 ? 3.970 3.218 5.072 1.00 94.00 188 SER A O 1
ATOM 1413 N N . THR A 1 189 ? 5.560 2.224 3.855 1.00 93.44 189 THR A N 1
ATOM 1414 C CA . THR A 1 189 ? 4.983 0.882 3.989 1.00 93.44 189 THR A CA 1
ATOM 1415 C C . THR A 1 189 ? 4.881 0.466 5.453 1.00 93.44 189 THR A C 1
ATOM 1417 O O . THR A 1 189 ? 3.826 -0.016 5.855 1.00 93.44 189 THR A O 1
ATOM 1420 N N . LEU A 1 190 ? 5.898 0.737 6.277 1.00 95.25 190 LEU A N 1
ATOM 1421 C CA . LEU A 1 190 ? 5.871 0.504 7.725 1.00 95.25 190 LEU A CA 1
ATOM 1422 C C . LEU A 1 190 ? 4.739 1.270 8.411 1.00 95.25 190 LEU A C 1
ATOM 1424 O O . LEU A 1 190 ? 3.968 0.664 9.154 1.00 95.25 190 LEU A O 1
ATOM 1428 N N . ALA A 1 191 ? 4.585 2.566 8.132 1.00 95.19 191 ALA A N 1
ATOM 1429 C CA . ALA A 1 191 ? 3.499 3.365 8.697 1.00 95.19 191 ALA A CA 1
ATOM 1430 C C . ALA A 1 191 ? 2.124 2.786 8.324 1.00 95.19 191 ALA A C 1
ATOM 1432 O O . ALA A 1 191 ? 1.263 2.623 9.194 1.00 95.19 191 ALA A O 1
ATOM 1433 N N . SER A 1 192 ? 1.941 2.401 7.056 1.00 93.81 192 SER A N 1
ATOM 1434 C CA . SER A 1 192 ? 0.700 1.772 6.591 1.00 93.81 192 SER A CA 1
ATOM 1435 C C . SER A 1 192 ? 0.464 0.400 7.221 1.00 93.81 192 SER A C 1
ATOM 1437 O O . SER A 1 192 ? -0.651 0.103 7.642 1.00 93.81 192 SER A O 1
ATOM 1439 N N . ALA A 1 193 ? 1.507 -0.421 7.344 1.00 94.31 193 ALA A N 1
ATOM 1440 C CA . ALA A 1 193 ? 1.416 -1.770 7.872 1.00 94.31 193 ALA A CA 1
ATOM 1441 C C . ALA A 1 193 ? 1.086 -1.751 9.364 1.00 94.31 193 ALA A C 1
ATOM 1443 O O . ALA A 1 193 ? 0.233 -2.514 9.813 1.00 94.31 193 ALA A O 1
ATOM 1444 N N . VAL A 1 194 ? 1.682 -0.827 10.124 1.00 95.81 194 VAL A N 1
ATOM 1445 C CA . VAL A 1 194 ? 1.331 -0.615 11.531 1.00 95.81 194 VAL A CA 1
ATOM 1446 C C . VAL A 1 194 ? -0.104 -0.103 11.644 1.00 95.81 194 VAL A C 1
ATOM 1448 O O . VAL A 1 194 ? -0.863 -0.639 12.445 1.00 95.81 194 VAL A O 1
ATOM 1451 N N . ALA A 1 195 ? -0.521 0.872 10.830 1.00 95.06 195 ALA A N 1
ATOM 1452 C CA . ALA A 1 195 ? -1.886 1.399 10.877 1.00 95.06 195 ALA A CA 1
ATOM 1453 C C . ALA A 1 195 ? -2.943 0.326 10.549 1.00 95.06 195 ALA A C 1
ATOM 1455 O O . ALA A 1 195 ? -3.860 0.095 11.343 1.00 95.06 195 ALA A O 1
ATOM 1456 N N . TYR A 1 196 ? -2.805 -0.363 9.412 1.00 93.44 196 TYR A N 1
ATOM 1457 C CA . TYR A 1 196 ? -3.733 -1.414 8.987 1.00 93.44 196 TYR A CA 1
ATOM 1458 C C . TYR A 1 196 ? -3.653 -2.655 9.871 1.00 93.44 196 TYR A C 1
ATOM 1460 O O . TYR A 1 196 ? -4.689 -3.244 10.175 1.00 93.44 196 TYR A O 1
ATOM 1468 N N . GLY A 1 197 ? -2.460 -3.022 10.339 1.00 93.56 197 GLY A N 1
ATOM 1469 C CA . GLY A 1 197 ? -2.271 -4.124 11.274 1.00 93.56 197 GLY A CA 1
ATOM 1470 C C . GLY A 1 197 ? -2.950 -3.850 12.613 1.00 93.56 197 GLY A C 1
ATOM 1471 O O . GLY A 1 197 ? -3.686 -4.698 13.113 1.00 93.56 197 GLY A O 1
ATOM 1472 N N . TRP A 1 198 ? -2.808 -2.640 13.158 1.00 94.81 198 TRP A N 1
ATOM 1473 C CA . TRP A 1 198 ? -3.475 -2.258 14.405 1.00 94.81 198 TRP A CA 1
ATOM 1474 C C . TRP A 1 198 ? -4.994 -2.283 14.261 1.00 94.81 198 TRP A C 1
ATOM 1476 O O . TRP A 1 198 ? -5.693 -2.868 15.088 1.00 94.81 198 TRP A O 1
ATOM 1486 N N . VAL A 1 199 ? -5.515 -1.704 13.179 1.00 93.06 199 VAL A N 1
ATOM 1487 C CA . VAL A 1 199 ? -6.940 -1.784 12.845 1.00 93.06 199 VAL A CA 1
ATOM 1488 C C . VAL A 1 199 ? -7.395 -3.241 12.741 1.00 93.06 199 VAL A C 1
ATOM 1490 O O . VAL A 1 199 ? -8.411 -3.604 13.337 1.00 93.06 199 VAL A O 1
ATOM 1493 N N . GLY A 1 200 ? -6.645 -4.071 12.013 1.00 92.88 200 GLY A N 1
ATOM 1494 C CA . GLY A 1 200 ? -6.948 -5.481 11.803 1.00 92.88 200 GLY A CA 1
ATOM 1495 C C . GLY A 1 200 ? -7.012 -6.259 13.113 1.00 92.88 200 GLY A C 1
ATOM 1496 O O . GLY A 1 200 ? -7.988 -6.974 13.343 1.00 92.88 200 GLY A O 1
ATOM 1497 N N . MET A 1 201 ? -6.056 -6.041 14.023 1.00 93.56 201 MET A N 1
ATOM 1498 C CA . MET A 1 201 ? -6.071 -6.642 15.363 1.00 93.56 201 MET A CA 1
ATOM 1499 C C . MET A 1 201 ? -7.332 -6.270 16.144 1.00 93.56 201 MET A C 1
ATOM 1501 O O . MET A 1 201 ? -7.983 -7.152 16.705 1.00 93.56 201 MET A O 1
ATOM 1505 N N . ILE A 1 202 ? -7.721 -4.989 16.152 1.00 92.31 202 ILE A N 1
ATOM 1506 C CA . ILE A 1 202 ? -8.910 -4.567 16.908 1.00 92.31 202 ILE A CA 1
ATOM 1507 C C . ILE A 1 202 ? -10.188 -5.154 16.283 1.00 92.31 202 ILE A C 1
ATOM 1509 O O . ILE A 1 202 ? -11.119 -5.499 17.009 1.00 92.31 202 ILE A O 1
ATOM 1513 N N . LEU A 1 203 ? -10.260 -5.292 14.955 1.00 89.50 203 LEU A N 1
ATOM 1514 C CA . LEU A 1 203 ? -11.398 -5.939 14.286 1.00 89.50 203 LEU A CA 1
ATOM 1515 C C . LEU A 1 203 ? -11.499 -7.434 14.631 1.00 89.50 203 LEU A C 1
ATOM 1517 O O . LEU A 1 203 ? -12.595 -7.924 14.906 1.00 89.50 203 LEU A O 1
ATOM 1521 N N . VAL A 1 204 ? -10.369 -8.147 14.680 1.00 90.75 204 VAL A N 1
ATOM 1522 C CA . VAL A 1 204 ? -10.337 -9.569 15.061 1.00 90.75 204 VAL A CA 1
ATOM 1523 C C . VAL A 1 204 ? -10.745 -9.767 16.522 1.00 90.75 204 VAL A C 1
ATOM 1525 O O . VAL A 1 204 ? -11.546 -10.656 16.809 1.00 90.75 204 VAL A O 1
ATOM 1528 N N . GLN A 1 205 ? -10.254 -8.928 17.440 1.00 89.06 205 GLN A N 1
ATOM 1529 C CA . GLN A 1 205 ? -10.600 -9.015 18.865 1.00 89.06 205 GLN A CA 1
ATOM 1530 C C . GLN A 1 205 ? -12.098 -8.790 19.113 1.00 89.06 205 GLN A C 1
ATOM 1532 O O . GLN A 1 205 ? -12.720 -9.525 19.877 1.00 89.06 205 GLN A O 1
ATOM 1537 N N . GLN A 1 206 ? -12.713 -7.824 18.426 1.00 79.38 206 GLN A N 1
ATOM 1538 C CA . GLN A 1 206 ? -14.144 -7.536 18.579 1.00 79.38 206 GLN A CA 1
ATOM 1539 C C . GLN A 1 206 ? -15.045 -8.677 18.109 1.00 79.38 206 GLN A C 1
ATOM 1541 O O . GLN A 1 206 ? -16.090 -8.928 18.708 1.00 79.38 206 GLN A O 1
ATOM 1546 N N . ALA A 1 207 ? -14.629 -9.401 17.073 1.00 74.75 207 ALA A N 1
ATOM 1547 C CA . ALA A 1 207 ? -15.354 -10.578 16.625 1.00 74.75 207 ALA A CA 1
ATOM 1548 C C . ALA A 1 207 ? -15.365 -11.708 17.677 1.00 74.75 207 ALA A C 1
ATOM 1550 O O . ALA A 1 207 ? -16.298 -12.506 17.693 1.00 74.75 207 ALA A O 1
ATOM 1551 N N . GLY A 1 208 ? -14.369 -11.780 18.567 1.00 66.62 208 GLY A N 1
ATOM 1552 C CA . GLY A 1 208 ? -14.397 -12.704 19.707 1.00 66.62 208 GLY A CA 1
ATOM 1553 C C . GLY A 1 208 ? -15.488 -12.333 20.714 1.00 66.62 208 GLY A C 1
ATOM 1554 O O . GLY A 1 208 ? -16.340 -13.155 21.042 1.00 66.62 208 GLY A O 1
ATOM 1555 N N . VAL A 1 209 ? -15.533 -11.056 21.105 1.00 66.06 209 VAL A N 1
ATOM 1556 C CA . VAL A 1 209 ? -16.452 -10.543 22.139 1.00 66.06 209 VAL A CA 1
ATOM 1557 C C . VAL A 1 209 ? -17.924 -10.632 21.713 1.00 66.06 209 VAL A C 1
ATOM 1559 O O . VAL A 1 209 ? -18.784 -11.015 22.504 1.00 66.06 209 VAL A O 1
ATOM 1562 N N . SER A 1 210 ? -18.244 -10.318 20.451 1.00 60.19 210 SER A N 1
ATOM 1563 C CA . SER A 1 210 ? -19.627 -10.408 19.950 1.00 60.19 210 SER A CA 1
ATOM 1564 C C . SER A 1 210 ? -20.135 -11.849 19.800 1.00 60.19 210 SER A C 1
ATOM 1566 O O . SER A 1 210 ? -21.343 -12.055 19.727 1.00 60.19 210 SER A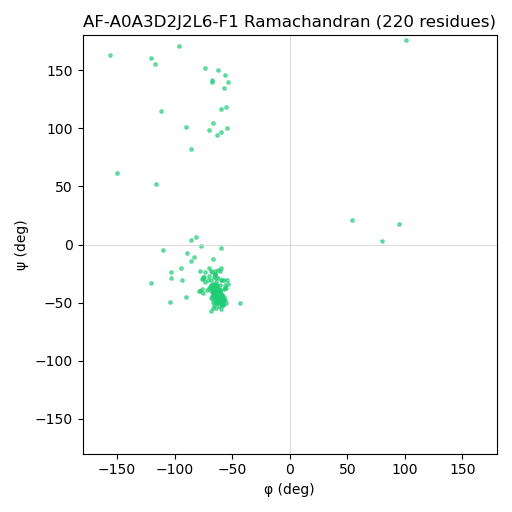 O 1
ATOM 1568 N N . GLY A 1 211 ? -19.235 -12.838 19.727 1.00 57.78 211 GLY A N 1
ATOM 1569 C CA . GLY A 1 211 ? -19.592 -14.257 19.681 1.00 57.78 211 GLY A CA 1
ATOM 1570 C C . GLY A 1 211 ? -19.962 -14.823 21.054 1.00 57.78 211 GLY A C 1
ATOM 1571 O O . GLY A 1 211 ? -20.934 -15.565 21.156 1.00 57.78 211 GLY A O 1
ATOM 1572 N N . GLU A 1 212 ? -19.240 -14.431 22.108 1.00 55.69 212 GLU A N 1
ATOM 1573 C CA . GLU A 1 212 ? -19.508 -14.881 23.484 1.00 55.69 212 GLU A CA 1
ATOM 1574 C C . GLU A 1 212 ? -20.778 -14.263 24.076 1.00 55.69 212 GLU A C 1
ATOM 1576 O O . GLU A 1 212 ? -21.563 -14.963 24.710 1.00 55.69 212 GLU A O 1
ATOM 1581 N N . ALA A 1 213 ? -21.046 -12.979 23.813 1.00 54.75 213 ALA A N 1
ATOM 1582 C CA . ALA A 1 213 ? -22.254 -12.318 24.318 1.00 54.75 213 ALA A CA 1
ATOM 1583 C C . ALA A 1 213 ? -23.562 -12.896 23.732 1.00 54.75 213 ALA A C 1
ATOM 1585 O O . ALA A 1 213 ? -24.620 -12.765 24.343 1.00 54.75 213 ALA A O 1
ATOM 1586 N N . ALA A 1 214 ? -23.502 -13.550 22.566 1.00 53.72 214 ALA A N 1
ATOM 1587 C CA . ALA A 1 214 ? -24.653 -14.202 21.938 1.00 53.72 214 ALA A CA 1
ATOM 1588 C C . ALA A 1 214 ? -24.935 -15.615 22.493 1.00 53.72 214 ALA A C 1
ATOM 1590 O O . ALA A 1 214 ? -25.996 -16.171 22.215 1.00 53.72 214 ALA A O 1
ATOM 1591 N N . TYR A 1 215 ? -24.017 -16.185 23.285 1.00 48.59 215 TYR A N 1
ATOM 1592 C CA . TYR A 1 215 ? -24.157 -17.495 23.926 1.00 48.59 215 TYR A CA 1
ATOM 1593 C C . TYR A 1 215 ? -24.182 -17.347 25.453 1.00 48.59 215 TYR A C 1
ATOM 1595 O O . TYR A 1 215 ? -23.433 -17.993 26.179 1.00 48.59 215 TYR A O 1
ATOM 1603 N N . GLN A 1 216 ? -25.057 -16.486 25.970 1.00 47.25 216 GLN A N 1
ATOM 1604 C CA . GLN A 1 216 ? -25.599 -16.731 27.302 1.00 47.25 216 GLN A CA 1
ATOM 1605 C C . GLN A 1 216 ? -26.862 -17.569 27.106 1.00 47.25 216 GLN A C 1
ATOM 1607 O O . GLN A 1 216 ? -27.883 -17.007 26.697 1.00 47.25 216 GLN A O 1
ATOM 1612 N N . PRO A 1 217 ? -26.822 -18.903 27.319 1.00 53.28 217 PRO A N 1
ATOM 1613 C CA . PRO A 1 217 ? -28.058 -19.654 27.435 1.00 53.28 217 PRO A CA 1
ATOM 1614 C C . PRO A 1 217 ? -28.841 -18.967 28.544 1.00 53.28 217 PRO A C 1
ATOM 1616 O O . PRO A 1 217 ? -28.345 -18.850 29.663 1.00 53.28 217 PRO A O 1
ATOM 1619 N N . GLN A 1 218 ? -30.015 -18.433 28.207 1.00 52.03 218 GLN A N 1
ATOM 1620 C CA . GLN A 1 218 ? -30.963 -17.964 29.201 1.00 52.03 218 GLN A CA 1
ATOM 1621 C C . GLN A 1 218 ? -31.189 -19.148 30.134 1.00 52.03 218 GLN A C 1
ATOM 1623 O O . GLN A 1 218 ? -31.888 -20.098 29.783 1.00 52.03 218 GLN A O 1
ATOM 1628 N N . THR A 1 219 ? -30.522 -19.138 31.285 1.00 55.91 219 THR A N 1
ATOM 1629 C CA . THR A 1 219 ? -30.788 -20.053 32.378 1.00 55.91 219 THR A CA 1
ATOM 1630 C C . THR A 1 219 ? -32.206 -19.734 32.801 1.00 55.91 219 THR A C 1
ATOM 1632 O O . THR A 1 219 ? -32.474 -18.772 33.518 1.00 55.91 219 THR A O 1
ATOM 1635 N N . ALA A 1 220 ? -33.132 -20.495 32.224 1.00 51.41 220 ALA A N 1
ATOM 1636 C CA . ALA A 1 220 ? -34.532 -20.487 32.557 1.00 51.41 220 ALA A CA 1
ATOM 1637 C C . ALA A 1 220 ? -34.640 -20.870 34.033 1.00 51.41 220 ALA A C 1
ATOM 1639 O O . ALA A 1 220 ? -34.587 -22.042 34.391 1.00 51.41 220 ALA A O 1
ATOM 1640 N N . LEU A 1 221 ? -34.748 -19.860 34.891 1.00 58.25 221 LEU A N 1
ATOM 1641 C CA . LEU A 1 221 ? -35.341 -20.013 36.207 1.00 58.25 221 LEU A CA 1
ATOM 1642 C C . LEU A 1 221 ? -36.840 -20.236 35.983 1.00 58.25 221 LEU A C 1
ATOM 1644 O O . LEU A 1 221 ? -37.588 -19.290 35.722 1.00 58.25 221 LEU A O 1
ATOM 1648 N N . ARG A 1 222 ? -37.247 -21.502 36.026 1.00 51.34 222 ARG A N 1
ATOM 1649 C CA . ARG A 1 222 ? -38.606 -21.940 36.339 1.00 51.34 222 ARG A CA 1
ATOM 1650 C C . ARG A 1 222 ? -38.527 -23.107 37.302 1.00 51.34 222 ARG A C 1
ATOM 1652 O O . ARG A 1 222 ? -37.674 -23.987 37.061 1.00 51.34 222 ARG A O 1
#

Mean predicted aligned error: 6.35 Å

Solvent-accessible surface area (backbone atoms only — not comparable to full-atom values): 10833 Å² total; per-residue (Å²): 131,56,73,47,56,48,24,33,54,12,11,50,25,16,34,50,12,26,51,35,37,49,54,24,52,60,45,47,79,80,35,74,85,44,89,84,48,61,62,70,55,54,67,34,71,61,39,40,50,34,33,50,34,38,33,50,13,46,52,27,36,55,63,14,47,63,42,57,50,67,72,43,54,90,41,62,50,35,72,51,33,49,52,8,51,51,25,30,46,53,8,43,49,30,45,39,55,49,28,52,42,56,49,61,47,46,33,54,39,43,74,76,43,54,79,52,63,77,48,51,57,83,77,37,82,59,45,51,31,66,52,48,14,51,51,29,31,30,54,8,27,40,37,32,14,54,26,34,51,68,44,61,83,47,65,55,65,42,15,52,27,31,37,51,21,30,53,30,47,53,51,26,66,71,34,72,66,62,71,68,20,53,52,33,45,47,53,20,45,48,31,43,22,52,30,38,28,54,52,11,52,55,32,36,55,51,25,54,56,64,54,54,72,72,64,63,75,78,78,76,88,122

Foldseek 3Di:
DDLLVLLQQLLVLLLLLLVLLLVLLVLCVVQVPFLPDDLVSLQDPSQLVSLVSNLSSLVSNLSNLVNVLVLLPPFPLSVLLVQLSVLLNVLSVLSNVVSVCSNPPSNVCSVPPVVVSVCPAVPDPNVCSNVSSLVSNLSSLLSNLVSCCRRVSAPNLLSVLSNLLSVLSVVLVVCSDDPVNSVSSSSSSVSSSVSSNRSSVVSNVVSVVVVVVVPPPPPDPD

Radius of gyration: 19.85 Å; Cα contacts (8 Å, |Δi|>4): 311; chains: 1; bounding box: 57×35×64 Å

Nearest PDB structures (foldseek):
  8qae-assembly1_A  TM=2.808E-01  e=4.207E-01  synthetic construct
  4q25-assembly1_B  TM=2.703E-01  e=5.036E-01  Pseudomonas aeruginosa PAO1
  4jq6-assembly1_B-2  TM=2.729E-01  e=3.188E+00  uncultured bacterium

Sequence (222 aa):
MSSTQLFRVSGISLLLGALISLIAVLLSFFVNPSFTAPPATFQSPLWSTHYSLFFTALALTLIGLPALYVRQRGQRGDRLGFFGLLFIALGTFLALGMAGYFISVLPMVAAKAPQILKATLTETSFSIFPLGGTLFATIGTILLGIVVLRAKVFPSLVGILLLAWAVLNLLGFALQSGLLAMLVALLSTLASAVAYGWVGMILVQQAGVSGEAAYQPQTALR

pLDDT: mean 87.15, std 11.4, range [47.25, 97.62]